Protein AF-A0A436V8N6-F1 (afdb_monomer_lite)

Foldseek 3Di:
DVVVVCVPVCPQPPPDDDDQKDKDKDKDKDKAWAADAPNDFQKFKWKWFQALQRAIEIAGEADDDPLCLQLLLLLLLCVLQQEDSVSYDYDYDDPVGHDDDPYDDRNRCCVHVSQNSSQQNVQLNLLLLVLQQVVCVVVVHHDDSVQWGHHHQWIAGPVGRVHTDGSSVSQNCLAPVPPDPHDTSMGMGMGGDNGTDIKMKMKMWMWMARNVPRDIDTPDIDMDIGPDDDSDVVSVVVVVVVVVVVVCCVVPPDDDDDDPPPD

Structure (mmCIF, N/CA/C/O backbone):
data_AF-A0A436V8N6-F1
#
_entry.id   AF-A0A436V8N6-F1
#
loop_
_atom_site.group_PDB
_atom_site.id
_atom_site.type_symbol
_atom_site.label_atom_id
_atom_site.label_alt_id
_atom_site.label_comp_id
_atom_site.label_asym_id
_atom_site.label_entity_id
_atom_site.label_seq_id
_atom_site.pdbx_PDB_ins_code
_atom_site.Cartn_x
_atom_site.Cartn_y
_atom_site.Cartn_z
_atom_site.occupancy
_atom_site.B_iso_or_equiv
_atom_site.auth_seq_id
_atom_site.auth_comp_id
_atom_site.auth_asym_id
_atom_site.auth_atom_id
_atom_site.pdbx_PDB_model_num
ATOM 1 N N . ALA A 1 1 ? -6.808 15.310 20.492 1.00 91.62 1 ALA A N 1
ATOM 2 C CA . ALA A 1 1 ? -7.357 16.013 21.676 1.00 91.62 1 ALA A CA 1
ATOM 3 C C . ALA A 1 1 ? -8.236 17.218 21.309 1.00 91.62 1 ALA A C 1
ATOM 5 O O . ALA A 1 1 ? -9.411 17.223 21.666 1.00 91.62 1 ALA A O 1
ATOM 6 N N . GLU A 1 2 ? -7.721 18.218 20.581 1.00 95.12 2 GLU A N 1
ATOM 7 C CA . GLU A 1 2 ? -8.467 19.448 20.236 1.00 95.12 2 GLU A CA 1
ATOM 8 C C . GLU A 1 2 ? -9.758 19.177 19.455 1.00 95.12 2 GLU A C 1
ATOM 10 O O . GLU A 1 2 ? -10.829 19.602 19.876 1.00 95.12 2 GLU A O 1
ATOM 15 N N . ARG A 1 3 ? -9.693 18.358 18.394 1.00 95.31 3 ARG A N 1
ATOM 16 C CA . ARG A 1 3 ? -10.864 17.953 17.589 1.00 95.31 3 ARG A CA 1
ATOM 17 C C . ARG A 1 3 ? -11.983 17.300 18.413 1.00 95.31 3 ARG A C 1
ATOM 19 O O . ARG A 1 3 ? -13.171 17.429 18.103 1.00 95.31 3 ARG A O 1
ATOM 26 N N . PHE A 1 4 ? -11.614 16.589 19.476 1.00 96.38 4 PHE A N 1
ATOM 27 C CA . PHE A 1 4 ? -12.577 15.982 20.389 1.00 96.38 4 PHE A CA 1
ATOM 28 C C . PHE A 1 4 ? -13.186 17.011 21.357 1.00 96.38 4 PHE A C 1
ATOM 30 O O . PHE A 1 4 ? -14.357 16.869 21.721 1.00 96.38 4 PHE A O 1
ATOM 37 N N . GLY A 1 5 ? -12.435 18.063 21.705 1.00 95.12 5 GLY A N 1
ATOM 38 C CA . GLY A 1 5 ? -12.760 19.024 22.761 1.00 95.12 5 GLY A CA 1
ATOM 39 C C . GLY A 1 5 ? -12.313 18.552 24.147 1.00 95.12 5 GLY A C 1
ATOM 40 O O . GLY A 1 5 ? -12.951 18.889 25.143 1.00 95.12 5 GLY A O 1
ATOM 41 N N . TRP A 1 6 ? -11.251 17.737 24.219 1.00 93.94 6 TRP A N 1
ATOM 42 C CA . TRP A 1 6 ? -10.849 17.021 25.441 1.00 93.94 6 TRP A CA 1
ATOM 43 C C . TRP A 1 6 ? -10.708 17.931 26.665 1.00 93.94 6 TRP A C 1
ATOM 45 O O . TRP A 1 6 ? -11.299 17.661 27.704 1.00 93.94 6 TRP A O 1
ATOM 55 N N . SER A 1 7 ? -9.993 19.050 26.526 1.00 91.62 7 SER A N 1
ATOM 56 C CA . SER A 1 7 ? -9.727 19.978 27.631 1.00 91.62 7 SER A CA 1
ATOM 57 C C . SER A 1 7 ? -10.981 20.618 28.224 1.00 91.62 7 SER A C 1
ATOM 59 O O . SER A 1 7 ? -10.937 21.058 29.367 1.00 91.62 7 SER A O 1
ATOM 61 N N . GLN A 1 8 ? -12.083 20.700 27.473 1.00 90.12 8 GLN A N 1
ATOM 62 C CA . GLN A 1 8 ? -13.363 21.194 27.980 1.00 90.12 8 GLN A CA 1
ATOM 63 C C . GLN A 1 8 ? -14.187 20.066 28.596 1.00 90.12 8 GLN A C 1
ATOM 65 O O . GLN A 1 8 ? -14.699 20.229 29.698 1.00 90.12 8 GLN A O 1
ATOM 70 N N . LYS A 1 9 ? -14.272 18.918 27.919 1.00 89.31 9 LYS A N 1
ATOM 71 C CA . LYS A 1 9 ? -15.105 17.786 28.351 1.00 89.31 9 LYS A CA 1
ATOM 72 C C . LYS A 1 9 ? -14.558 17.041 29.566 1.00 89.31 9 LYS A C 1
ATOM 74 O O . LYS A 1 9 ? -15.325 16.468 30.324 1.00 89.31 9 LYS A O 1
ATOM 79 N N . TRP A 1 10 ? -13.242 17.055 29.756 1.00 84.38 10 TRP A N 1
ATOM 80 C CA . TRP A 1 10 ? -12.594 16.448 30.918 1.00 84.38 10 TRP A CA 1
ATOM 81 C C . TRP A 1 10 ? -12.762 17.280 32.203 1.00 84.38 10 TRP A C 1
ATOM 83 O O . TRP A 1 10 ? -12.510 16.792 33.306 1.00 84.38 10 TRP A O 1
ATOM 93 N N . LYS A 1 11 ? -13.185 18.550 32.101 1.00 79.31 11 LYS A N 1
ATOM 94 C CA . LYS A 1 11 ? -13.391 19.403 33.281 1.00 79.31 11 LYS A CA 1
ATOM 95 C C . LYS A 1 11 ? -14.517 18.826 34.138 1.00 79.31 11 LYS A C 1
ATOM 97 O O . LYS A 1 11 ? -15.638 18.688 33.668 1.00 79.31 11 LYS A O 1
ATOM 102 N N . GLY A 1 12 ? -14.212 18.525 35.401 1.00 65.19 12 GLY A N 1
ATOM 103 C CA . GLY A 1 12 ? -15.165 17.916 36.333 1.00 65.19 12 GLY A CA 1
ATOM 104 C C . GLY A 1 12 ? -15.115 16.386 36.395 1.00 65.19 12 GLY A C 1
ATOM 105 O O . GLY A 1 12 ? -15.985 15.790 37.024 1.00 65.19 12 GLY A O 1
ATOM 106 N N . TRP A 1 13 ? -14.111 15.733 35.797 1.00 69.00 13 TRP A N 1
ATOM 107 C CA . TRP A 1 13 ? -13.898 14.295 35.992 1.00 69.00 13 TRP A CA 1
ATOM 108 C C . TRP A 1 13 ? -13.776 13.943 37.487 1.00 69.00 13 TRP A C 1
ATOM 110 O O . TRP A 1 13 ? -13.106 14.644 38.246 1.00 69.00 13 TRP A O 1
ATOM 120 N N . GLY A 1 14 ? -14.474 12.886 37.913 1.00 66.44 14 GLY A N 1
ATOM 121 C CA . GLY A 1 14 ? -14.586 12.480 39.320 1.00 66.44 14 GLY A CA 1
ATOM 122 C C . GLY A 1 14 ? -15.668 13.206 40.136 1.00 66.44 14 GLY A C 1
ATOM 123 O O . GLY A 1 14 ? -15.912 12.825 41.278 1.00 66.44 14 GLY A O 1
ATOM 124 N N . GLN A 1 15 ? -16.351 14.213 39.578 1.00 80.00 15 GLN A N 1
ATOM 125 C CA . GLN A 1 15 ? -17.531 14.812 40.213 1.00 80.00 15 GLN A CA 1
ATOM 126 C C . GLN A 1 15 ? -18.729 13.864 40.095 1.00 80.00 15 GLN A C 1
ATOM 128 O O . GLN A 1 15 ? -18.940 13.226 39.058 1.00 80.00 15 GLN A O 1
ATOM 133 N N . LYS A 1 16 ? -19.535 13.782 41.157 1.00 79.81 16 LYS A N 1
ATOM 134 C CA . LYS A 1 16 ? -20.760 12.981 41.144 1.00 79.81 16 LYS A CA 1
ATOM 135 C C . LYS A 1 16 ? -21.738 13.567 40.123 1.00 79.81 16 LYS A C 1
ATOM 137 O O . LYS A 1 16 ? -22.039 14.755 40.163 1.00 79.81 16 LYS A O 1
ATOM 142 N N . GLN A 1 17 ? -22.230 12.716 39.229 1.00 85.19 17 GLN A N 1
ATOM 143 C CA . GLN A 1 17 ? -23.316 13.050 38.314 1.00 85.19 17 GLN A CA 1
ATOM 144 C C . GLN A 1 17 ? -24.626 12.490 38.868 1.00 85.19 17 GLN A C 1
ATOM 146 O O . GLN A 1 17 ? -24.706 11.303 39.201 1.00 85.19 17 GLN A O 1
ATOM 151 N N . ASP A 1 18 ? -25.639 13.344 38.961 1.00 86.06 18 ASP A N 1
ATOM 152 C CA . ASP A 1 18 ? -27.002 12.968 39.329 1.00 86.06 18 ASP A CA 1
ATOM 153 C C . ASP A 1 18 ? -27.869 12.800 38.065 1.00 86.06 18 ASP A C 1
ATOM 155 O O . ASP A 1 18 ? -27.523 13.291 36.991 1.00 86.06 18 ASP A O 1
ATOM 159 N N . GLY A 1 19 ? -29.000 12.101 38.190 1.00 92.06 19 GLY A N 1
ATOM 160 C CA . GLY A 1 19 ? -29.904 11.805 37.072 1.00 92.06 19 GLY A CA 1
ATOM 161 C C . GLY A 1 19 ? -29.672 10.442 36.407 1.00 92.06 19 GLY A C 1
ATOM 162 O O . GLY A 1 19 ? -28.680 9.759 36.676 1.00 92.06 19 GLY A O 1
ATOM 163 N N . ARG A 1 20 ? -30.643 10.047 35.568 1.00 95.31 20 ARG A N 1
ATOM 164 C CA . ARG A 1 20 ? -30.701 8.741 34.883 1.00 95.31 20 ARG A CA 1
ATOM 165 C C . ARG A 1 20 ? -29.630 8.580 33.803 1.00 95.31 20 ARG A C 1
ATOM 167 O O . ARG A 1 20 ? -29.048 7.513 33.687 1.00 95.31 20 ARG A O 1
ATOM 174 N N . TYR A 1 21 ? -29.366 9.624 33.022 1.00 95.12 21 TYR A N 1
ATOM 175 C CA . TYR A 1 21 ? -28.351 9.589 31.970 1.00 95.12 21 TYR A CA 1
ATOM 176 C C . TYR A 1 21 ? -27.061 10.224 32.475 1.00 95.12 21 TYR A C 1
ATOM 178 O O . TYR A 1 21 ? -27.064 11.374 32.918 1.00 95.12 21 TYR A O 1
ATOM 186 N N . ARG A 1 22 ? -25.957 9.479 32.414 1.00 93.19 22 ARG A N 1
ATOM 187 C CA . ARG A 1 22 ? -24.633 9.930 32.864 1.00 93.19 22 ARG A CA 1
ATOM 188 C C . ARG A 1 22 ? -23.643 9.925 31.720 1.00 93.19 22 ARG A C 1
ATOM 190 O O . ARG A 1 22 ? -23.659 9.019 30.895 1.00 93.19 22 ARG A O 1
ATOM 197 N N . ARG A 1 23 ? -22.745 10.908 31.691 1.00 91.81 23 ARG A N 1
ATOM 198 C CA . ARG A 1 23 ? -21.751 11.042 30.623 1.00 91.81 23 ARG A CA 1
ATOM 199 C C . ARG A 1 23 ? -20.365 10.628 31.072 1.00 91.81 23 ARG A C 1
ATOM 201 O O . ARG A 1 23 ? -19.899 11.014 32.142 1.00 91.81 23 ARG A O 1
ATOM 208 N N . GLY A 1 24 ? -19.695 9.867 30.220 1.00 91.94 24 GLY A N 1
ATOM 209 C CA . GLY A 1 24 ? -18.310 9.456 30.383 1.00 91.94 24 GLY A CA 1
ATOM 210 C C . GLY A 1 24 ? -17.460 9.964 29.229 1.00 91.94 24 GLY A C 1
ATOM 211 O O . GLY A 1 24 ? -17.911 10.015 28.087 1.00 91.94 24 GLY A O 1
ATOM 212 N N . VAL A 1 25 ? -16.213 10.314 29.525 1.00 94.12 25 VAL A N 1
ATOM 213 C CA . VAL A 1 25 ? -15.191 10.551 28.505 1.00 94.12 25 VAL A CA 1
ATOM 214 C C . VAL A 1 25 ? -13.970 9.694 28.791 1.00 94.12 25 VAL A C 1
ATOM 216 O O . VAL A 1 25 ? -13.567 9.543 29.943 1.00 94.12 25 VAL A O 1
ATOM 219 N N . GLY A 1 26 ? -13.387 9.134 27.738 1.00 94.00 26 GLY A N 1
ATOM 220 C CA . GLY A 1 26 ? -12.214 8.273 27.816 1.00 94.00 26 GLY A CA 1
ATOM 221 C C . GLY A 1 26 ? -11.214 8.598 26.718 1.00 94.00 26 GLY A C 1
ATOM 222 O O . GLY A 1 26 ? -11.582 9.117 25.661 1.00 94.00 26 GLY A O 1
ATOM 223 N N . MET A 1 27 ? -9.948 8.292 26.983 1.00 95.44 27 MET A N 1
ATOM 224 C CA . MET A 1 27 ? -8.884 8.355 25.989 1.00 95.44 27 MET A CA 1
ATOM 225 C C . MET A 1 27 ? -8.025 7.098 26.040 1.00 95.44 27 MET A C 1
ATOM 227 O O . MET A 1 27 ? -7.823 6.521 27.108 1.00 95.44 27 MET A O 1
ATOM 231 N N . SER A 1 28 ? -7.483 6.720 24.891 1.00 95.56 28 SER A N 1
ATOM 232 C CA . SER A 1 28 ? -6.469 5.679 24.769 1.00 95.56 28 SER A CA 1
ATOM 233 C C . SER A 1 28 ? -5.363 6.132 23.825 1.00 95.56 28 SER A C 1
ATOM 235 O O . SER A 1 28 ? -5.586 6.920 22.902 1.00 95.56 28 SER A O 1
ATOM 237 N N . ILE A 1 29 ? -4.152 5.654 24.096 1.00 96.38 29 ILE A N 1
ATOM 238 C CA . ILE A 1 29 ? -2.981 5.819 23.238 1.00 96.38 29 ILE A CA 1
ATOM 239 C C . ILE A 1 29 ? -2.403 4.425 23.032 1.00 96.38 29 ILE A C 1
ATOM 241 O O . ILE A 1 29 ? -2.264 3.669 23.995 1.00 96.38 29 ILE A O 1
ATOM 245 N N . LEU A 1 30 ? -2.089 4.091 21.787 1.00 94.69 30 LEU A N 1
ATOM 246 C CA . LEU A 1 30 ? -1.589 2.780 21.395 1.00 94.69 30 LEU A CA 1
ATOM 247 C C . LEU A 1 30 ? -0.386 2.952 20.466 1.00 94.69 30 LEU A C 1
ATOM 249 O O . LEU A 1 30 ? -0.374 3.832 19.605 1.00 94.69 30 LEU A O 1
ATOM 253 N N . THR A 1 31 ? 0.587 2.059 20.615 1.00 94.62 31 THR A N 1
ATOM 254 C CA . THR A 1 31 ? 1.563 1.753 19.569 1.00 94.62 31 THR A CA 1
ATOM 255 C C . THR A 1 31 ? 1.293 0.334 19.092 1.00 94.62 31 THR A C 1
ATOM 257 O O . THR A 1 31 ? 1.317 -0.598 19.894 1.00 94.62 31 THR A O 1
ATOM 260 N N . HIS A 1 32 ? 1.022 0.175 17.803 1.00 91.56 32 HIS A N 1
ATOM 261 C CA . HIS A 1 32 ? 0.897 -1.121 17.150 1.00 91.56 32 HIS A CA 1
ATOM 262 C C . HIS A 1 32 ? 2.173 -1.415 16.361 1.00 91.56 32 HIS A C 1
ATOM 264 O O . HIS A 1 32 ? 2.821 -0.508 15.846 1.00 91.56 32 HIS A O 1
ATOM 270 N N . ALA A 1 33 ? 2.541 -2.689 16.301 1.00 89.56 33 ALA A N 1
ATOM 271 C CA . ALA A 1 33 ? 3.687 -3.176 15.556 1.00 89.56 33 ALA A CA 1
ATOM 272 C C . ALA A 1 33 ? 3.169 -3.876 14.294 1.00 89.56 33 ALA A C 1
ATOM 274 O O . ALA A 1 33 ? 2.632 -4.977 14.381 1.00 89.56 33 ALA A O 1
ATOM 275 N N . SER A 1 34 ? 3.300 -3.219 13.140 1.00 91.38 34 SER A N 1
ATOM 276 C CA . SER A 1 34 ? 2.913 -3.791 11.849 1.00 91.38 34 SER A CA 1
ATOM 277 C C . SER A 1 34 ? 3.960 -4.794 11.359 1.00 91.38 34 SER A C 1
ATOM 279 O O . SER A 1 34 ? 5.165 -4.515 11.390 1.00 9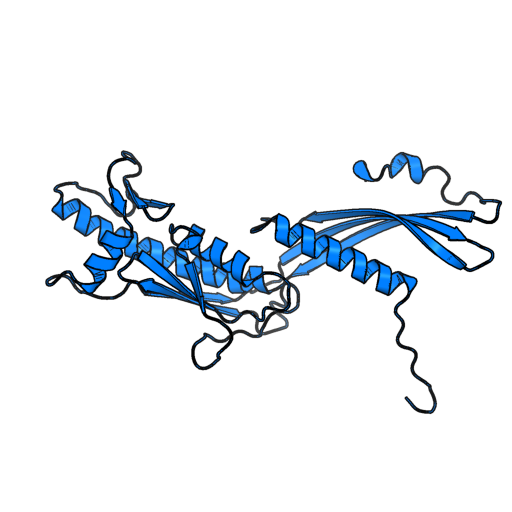1.38 34 SER A O 1
ATOM 281 N N . GLY A 1 35 ? 3.493 -5.943 10.870 1.00 91.25 35 GLY A N 1
ATOM 282 C CA . GLY A 1 35 ? 4.323 -7.105 10.549 1.00 91.25 35 GLY A CA 1
ATOM 283 C C . GLY A 1 35 ? 4.572 -8.000 11.762 1.00 91.25 35 GLY A C 1
ATOM 284 O O . GLY A 1 35 ? 4.149 -7.698 12.876 1.00 91.25 35 GLY A O 1
ATOM 285 N N . ALA A 1 36 ? 5.301 -9.097 11.559 1.00 87.19 36 ALA A N 1
ATOM 286 C CA . ALA A 1 36 ? 5.792 -9.975 12.624 1.00 87.19 36 ALA A CA 1
ATOM 287 C C . ALA A 1 36 ? 7.305 -10.285 12.494 1.00 87.19 36 ALA A C 1
ATOM 289 O O . ALA A 1 36 ? 7.785 -11.292 13.019 1.00 87.19 36 ALA A O 1
ATOM 290 N N . GLY A 1 37 ? 8.073 -9.382 11.863 1.00 84.38 37 GLY A N 1
ATOM 291 C CA . GLY A 1 37 ? 9.519 -9.507 11.638 1.00 84.38 37 GLY A CA 1
ATOM 292 C C . GLY A 1 37 ? 10.316 -9.835 12.904 1.00 84.38 37 GLY A C 1
ATOM 293 O O . GLY A 1 37 ? 10.256 -9.115 13.892 1.00 84.38 37 GLY A O 1
ATOM 294 N N . GLY A 1 38 ? 11.052 -10.946 12.890 1.00 79.81 38 GLY A N 1
ATOM 295 C CA . GLY A 1 38 ? 11.795 -11.450 14.054 1.00 79.81 38 GLY A CA 1
ATOM 296 C C . GLY A 1 38 ? 11.045 -12.487 14.902 1.00 79.81 38 GLY A C 1
ATOM 297 O O . GLY A 1 38 ? 11.680 -13.155 15.714 1.00 79.81 38 GLY A O 1
ATOM 298 N N . PHE A 1 39 ? 9.740 -12.685 14.677 1.00 81.94 39 PHE A N 1
ATOM 299 C CA . PHE A 1 39 ? 8.946 -13.766 15.285 1.00 81.94 39 PHE A CA 1
ATOM 300 C C . PHE A 1 39 ? 8.379 -14.748 14.252 1.00 81.94 39 PHE A C 1
ATOM 302 O O . PHE A 1 39 ? 8.266 -15.935 14.545 1.00 81.94 39 PHE A O 1
ATOM 309 N N . LEU A 1 40 ? 8.039 -14.270 13.052 1.00 84.75 40 LEU A N 1
ATOM 310 C CA . LEU A 1 40 ? 7.538 -15.077 11.937 1.00 84.75 40 LEU A CA 1
ATOM 311 C C . LEU A 1 40 ? 8.378 -14.857 10.670 1.00 84.75 40 LEU A C 1
ATOM 313 O O . LEU A 1 40 ? 9.226 -13.964 10.595 1.00 84.75 40 LEU A O 1
ATOM 317 N N . LEU A 1 41 ? 8.139 -15.705 9.668 1.00 87.06 41 LEU A N 1
ATOM 318 C CA . LEU A 1 41 ? 8.761 -15.623 8.349 1.00 87.06 41 LEU A CA 1
ATOM 319 C C . LEU A 1 41 ? 8.262 -14.389 7.577 1.00 87.06 41 LEU A C 1
ATOM 321 O O . LEU A 1 41 ? 7.315 -14.463 6.807 1.00 87.06 41 LEU A O 1
ATOM 325 N N . GLU A 1 42 ? 8.926 -13.249 7.736 1.00 91.75 42 GLU A N 1
ATOM 326 C CA . GLU A 1 42 ? 8.394 -11.957 7.288 1.00 91.75 42 GLU A CA 1
ATOM 327 C C . GLU A 1 42 ? 8.911 -11.507 5.908 1.00 91.75 42 GLU A C 1
ATOM 329 O O . GLU A 1 42 ? 9.446 -10.406 5.756 1.00 91.75 42 GLU A O 1
ATOM 334 N N . HIS A 1 43 ? 8.767 -12.357 4.887 1.00 92.31 43 HIS A N 1
ATOM 335 C CA . HIS A 1 43 ? 9.177 -12.024 3.518 1.00 92.31 43 HIS A CA 1
ATOM 336 C C . HIS A 1 43 ? 8.072 -12.229 2.487 1.00 92.31 43 HIS A C 1
ATOM 338 O O . HIS A 1 43 ? 7.159 -13.029 2.689 1.00 92.31 43 HIS A O 1
ATOM 344 N N . SER A 1 44 ? 8.193 -11.497 1.382 1.00 95.38 44 SER A N 1
ATOM 345 C CA . SER A 1 44 ? 7.321 -11.594 0.213 1.00 95.38 44 SER A CA 1
ATOM 346 C C . SER A 1 44 ? 8.103 -11.286 -1.059 1.00 95.38 44 SER A C 1
ATOM 348 O O . SER A 1 44 ? 9.143 -10.613 -1.025 1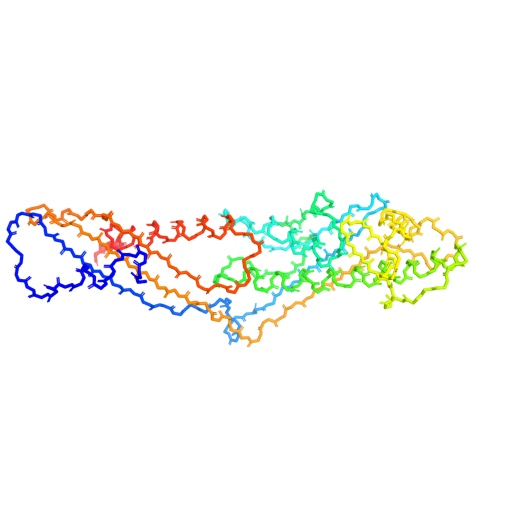.00 95.38 44 SER A O 1
ATOM 350 N N . SER A 1 45 ? 7.563 -11.731 -2.190 1.00 96.19 45 SER A N 1
ATOM 351 C CA . SER A 1 45 ? 8.109 -11.457 -3.516 1.00 96.19 45 SER A CA 1
ATOM 352 C C . SER A 1 45 ? 7.032 -10.978 -4.483 1.00 96.19 45 SER A C 1
ATOM 354 O O . SER A 1 45 ? 5.851 -11.287 -4.340 1.00 96.19 45 SER A O 1
ATOM 356 N N . ALA A 1 46 ? 7.463 -10.228 -5.490 1.00 98.00 46 ALA A N 1
ATOM 357 C CA . ALA A 1 46 ? 6.632 -9.736 -6.576 1.00 98.00 46 ALA A CA 1
ATOM 358 C C . ALA A 1 46 ? 7.351 -9.951 -7.907 1.00 98.00 46 ALA A C 1
ATOM 360 O O . ALA A 1 46 ? 8.562 -9.737 -8.003 1.00 98.00 46 ALA A O 1
ATOM 361 N N . VAL A 1 47 ? 6.600 -10.319 -8.942 1.00 98.38 47 VAL A N 1
ATOM 362 C CA . VAL A 1 47 ? 7.095 -10.352 -10.322 1.00 98.38 47 VAL A CA 1
ATOM 363 C C . VAL A 1 47 ? 6.342 -9.312 -11.131 1.00 98.38 47 VAL A C 1
ATOM 365 O O . VAL A 1 47 ? 5.125 -9.183 -11.035 1.00 98.38 47 VAL A O 1
ATOM 368 N N . MET A 1 48 ? 7.072 -8.563 -11.940 1.00 98.56 48 MET A N 1
ATOM 369 C CA . MET A 1 48 ? 6.525 -7.590 -12.868 1.00 98.56 48 MET A CA 1
ATOM 370 C C . MET A 1 48 ? 6.931 -7.956 -14.284 1.00 98.56 48 MET A C 1
ATOM 372 O O . MET A 1 48 ? 8.095 -8.266 -14.534 1.00 98.56 48 MET A O 1
ATOM 376 N N . LYS A 1 49 ? 5.974 -7.900 -15.207 1.00 97.81 49 LYS A N 1
ATOM 377 C CA . LYS A 1 49 ? 6.186 -8.156 -16.632 1.00 97.81 49 LYS A CA 1
ATOM 378 C C . LYS A 1 49 ? 5.472 -7.097 -17.461 1.00 97.81 49 LYS A C 1
ATOM 380 O O . LYS A 1 49 ? 4.244 -7.023 -17.424 1.00 97.81 49 LYS A O 1
ATOM 385 N N . VAL A 1 50 ? 6.219 -6.314 -18.235 1.00 97.88 50 VAL A N 1
ATOM 386 C CA . VAL A 1 50 ? 5.636 -5.328 -19.160 1.00 97.88 50 VAL A CA 1
ATOM 387 C C . VAL A 1 50 ? 5.348 -6.005 -20.500 1.00 97.88 50 VAL A C 1
ATOM 389 O O . VAL A 1 50 ? 6.208 -6.672 -21.076 1.00 97.88 50 VAL A O 1
ATOM 392 N N . LEU A 1 51 ? 4.116 -5.881 -20.986 1.00 96.31 51 LEU A N 1
ATOM 393 C CA . LEU A 1 51 ? 3.659 -6.415 -22.268 1.00 96.31 51 LEU A CA 1
ATOM 394 C C . LEU 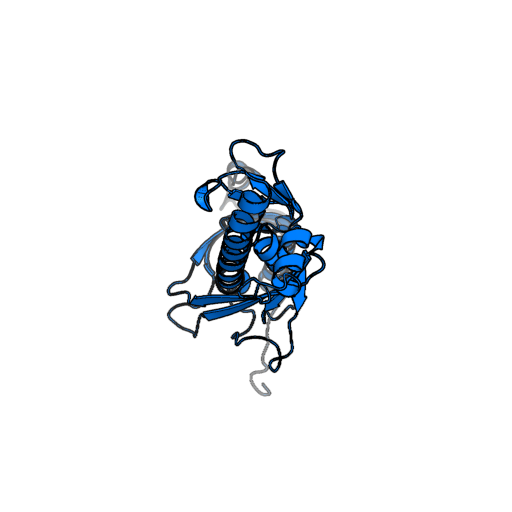A 1 51 ? 4.000 -5.456 -23.417 1.00 96.31 51 LEU A C 1
ATOM 396 O O . LEU A 1 51 ? 4.220 -4.265 -23.208 1.00 96.31 51 LEU A O 1
ATOM 400 N N . SER A 1 52 ? 3.996 -5.961 -24.654 1.00 94.38 52 SER A N 1
ATOM 401 C CA . SER A 1 52 ? 4.324 -5.172 -25.854 1.00 94.38 52 SER A CA 1
ATOM 402 C C . SER A 1 52 ? 3.369 -4.000 -26.118 1.00 94.38 52 SER A C 1
ATOM 404 O O . SER A 1 52 ? 3.689 -3.111 -26.899 1.00 94.38 52 SER A O 1
ATOM 406 N N . ASP A 1 53 ? 2.184 -3.992 -25.504 1.00 94.94 53 ASP A N 1
ATOM 407 C CA . ASP A 1 53 ? 1.222 -2.887 -25.579 1.00 94.94 53 ASP A CA 1
ATOM 408 C C . ASP A 1 53 ? 1.472 -1.787 -24.525 1.00 94.94 53 ASP A C 1
ATOM 410 O O . ASP A 1 53 ? 0.757 -0.777 -24.493 1.00 94.94 53 ASP A O 1
ATOM 414 N N . GLY A 1 54 ? 2.502 -1.959 -23.690 1.00 95.12 54 GLY A N 1
ATOM 415 C CA . GLY A 1 54 ? 2.869 -1.062 -22.602 1.00 95.12 54 GLY A CA 1
ATOM 416 C C . GLY A 1 54 ? 2.053 -1.264 -21.324 1.00 95.12 54 GLY A C 1
ATOM 417 O O . GLY A 1 54 ? 2.106 -0.403 -20.451 1.00 95.12 54 GLY A O 1
ATOM 418 N N . THR A 1 55 ? 1.266 -2.336 -21.195 1.00 97.94 55 THR A N 1
ATOM 419 C CA . THR A 1 55 ? 0.629 -2.704 -19.918 1.00 97.94 55 THR A CA 1
ATOM 420 C C . THR A 1 55 ? 1.586 -3.493 -19.026 1.00 97.94 55 THR A C 1
ATOM 422 O O . THR A 1 55 ? 2.524 -4.127 -19.506 1.00 97.94 55 THR A O 1
ATOM 425 N N . LEU A 1 56 ? 1.369 -3.451 -17.713 1.00 98.50 56 LEU A N 1
ATOM 426 C CA . LEU A 1 56 ? 2.183 -4.135 -16.712 1.00 98.50 56 LEU A CA 1
ATOM 427 C C . LEU A 1 56 ? 1.350 -5.214 -16.024 1.00 98.50 56 LEU A C 1
ATOM 429 O O . LEU A 1 56 ? 0.347 -4.905 -15.387 1.00 98.50 56 LEU A O 1
ATOM 433 N N . ASN A 1 57 ? 1.794 -6.467 -16.096 1.00 98.38 57 ASN A N 1
ATOM 434 C CA . ASN A 1 57 ? 1.274 -7.525 -15.240 1.00 98.38 57 ASN A CA 1
ATOM 435 C C . ASN A 1 57 ? 2.098 -7.590 -13.945 1.00 98.38 57 ASN A C 1
ATOM 437 O O . ASN A 1 57 ? 3.299 -7.866 -13.986 1.00 98.38 57 ASN A O 1
ATOM 441 N N . LEU A 1 58 ? 1.446 -7.319 -12.819 1.00 98.62 58 LEU A N 1
ATOM 442 C CA . LEU A 1 58 ? 1.974 -7.417 -11.466 1.00 98.62 58 LEU A CA 1
ATOM 443 C C . LEU A 1 58 ? 1.490 -8.725 -10.836 1.00 98.62 58 LEU A C 1
ATOM 445 O O . LEU A 1 58 ? 0.310 -8.874 -10.535 1.00 98.62 58 LEU A O 1
ATOM 449 N N . ILE A 1 59 ? 2.408 -9.656 -10.611 1.00 98.38 59 ILE A N 1
ATOM 450 C CA . ILE A 1 59 ? 2.138 -10.963 -10.018 1.00 98.38 59 ILE A CA 1
ATOM 451 C C . ILE A 1 59 ? 2.586 -10.927 -8.559 1.00 98.38 59 ILE A C 1
ATOM 453 O O . ILE A 1 59 ? 3.774 -10.774 -8.262 1.00 98.38 59 ILE A O 1
ATOM 457 N N . VAL A 1 60 ? 1.626 -11.049 -7.651 1.00 97.06 60 VAL A N 1
ATOM 458 C CA . VAL A 1 60 ? 1.803 -10.967 -6.194 1.00 97.06 60 VAL A CA 1
ATOM 459 C C . VAL A 1 60 ? 0.813 -11.909 -5.518 1.00 97.06 60 VAL A C 1
ATOM 461 O O . VAL A 1 60 ? -0.198 -12.243 -6.122 1.00 97.06 60 VAL A O 1
ATOM 464 N N . SER A 1 61 ? 1.068 -12.314 -4.272 1.00 94.06 61 SER A N 1
ATOM 465 C CA . SER A 1 61 ? 0.194 -13.255 -3.551 1.00 94.06 61 SER A CA 1
ATOM 466 C C . SER A 1 61 ? -0.379 -12.720 -2.223 1.00 94.06 61 SER A C 1
ATOM 468 O O . SER A 1 61 ? -0.353 -13.437 -1.219 1.00 94.06 61 SER A O 1
ATOM 470 N N . PRO A 1 62 ? -0.894 -11.475 -2.141 1.00 93.44 62 PRO A N 1
ATOM 471 C CA . PRO A 1 62 ? -1.632 -11.063 -0.953 1.00 93.44 62 PRO A CA 1
ATOM 472 C C . PRO A 1 62 ? -2.947 -11.849 -0.838 1.00 93.44 62 PRO A C 1
ATOM 474 O O . PRO A 1 62 ? -3.568 -12.194 -1.846 1.00 93.44 62 PRO A O 1
ATOM 477 N N . CYS A 1 63 ? -3.427 -12.040 0.391 1.00 92.56 63 CYS A N 1
ATOM 478 C CA . CYS A 1 63 ? -4.786 -12.518 0.628 1.00 92.56 63 CYS A CA 1
ATOM 479 C C . CYS A 1 63 ? -5.720 -11.307 0.739 1.00 92.56 63 CYS A C 1
ATOM 481 O O . CYS A 1 63 ? -5.671 -10.570 1.724 1.00 92.56 63 CYS A O 1
ATOM 483 N N . GLU A 1 64 ? -6.537 -11.060 -0.283 1.00 92.19 64 GLU A N 1
ATOM 484 C CA . GLU A 1 64 ? -7.516 -9.971 -0.269 1.00 92.19 64 GLU A CA 1
ATOM 485 C C . GLU A 1 64 ? -8.823 -10.424 0.390 1.00 92.19 64 GLU A C 1
ATOM 487 O O . GLU A 1 64 ? -9.452 -11.377 -0.060 1.00 92.19 64 GLU A O 1
ATOM 492 N N . MET A 1 65 ? -9.228 -9.730 1.454 1.00 94.12 65 MET A N 1
ATOM 493 C CA . MET A 1 65 ? -10.395 -10.058 2.284 1.00 94.12 65 MET A CA 1
ATOM 494 C C . MET A 1 65 ? -11.278 -8.827 2.559 1.00 94.12 65 MET A C 1
ATOM 496 O O . MET A 1 65 ? -12.042 -8.811 3.520 1.00 94.12 65 MET A O 1
ATOM 500 N N . GLY A 1 66 ? -11.177 -7.786 1.727 1.00 93.06 66 GLY A N 1
ATOM 501 C CA . GLY A 1 66 ? -11.940 -6.541 1.840 1.00 93.06 66 GLY A CA 1
ATOM 502 C C . GLY A 1 66 ? -11.104 -5.319 2.229 1.00 93.06 66 GLY A C 1
ATOM 503 O O . GLY A 1 66 ? -11.645 -4.217 2.287 1.00 93.06 66 GLY A O 1
ATOM 504 N N . GLN A 1 67 ? -9.799 -5.472 2.479 1.00 94.31 67 GLN A N 1
ATOM 505 C CA . GLN A 1 67 ? -8.914 -4.350 2.804 1.00 94.31 67 GLN A CA 1
ATOM 506 C C . GLN A 1 67 ? -8.526 -3.482 1.593 1.00 94.31 67 GLN A C 1
ATOM 508 O O . GLN A 1 67 ? -8.000 -2.384 1.771 1.00 94.31 67 GLN A O 1
ATOM 513 N N . GLY A 1 68 ? -8.739 -3.960 0.363 1.00 95.56 68 GLY A N 1
ATOM 514 C CA . GLY A 1 68 ? -8.402 -3.236 -0.867 1.00 95.56 68 GLY A CA 1
ATOM 515 C C . GLY A 1 68 ? -6.917 -3.290 -1.253 1.00 95.56 68 GLY A C 1
ATOM 516 O O . GLY A 1 68 ? -6.423 -2.391 -1.941 1.00 95.56 68 GLY A O 1
ATOM 517 N N . ILE A 1 69 ? -6.185 -4.335 -0.848 1.00 95.81 69 ILE A N 1
ATOM 518 C CA . ILE A 1 69 ? -4.724 -4.424 -1.021 1.00 95.81 69 ILE A CA 1
ATOM 519 C C . ILE A 1 69 ? -4.308 -4.448 -2.490 1.00 95.81 69 ILE A C 1
ATOM 521 O O . ILE A 1 69 ? -3.269 -3.900 -2.844 1.00 95.81 69 ILE A O 1
ATOM 525 N N . LEU A 1 70 ? -5.120 -5.047 -3.364 1.00 96.38 70 LEU A N 1
ATOM 526 C CA . LEU A 1 70 ? -4.788 -5.198 -4.783 1.00 96.38 70 LEU A CA 1
ATOM 527 C C . LEU A 1 70 ? -4.681 -3.838 -5.479 1.00 96.38 70 LEU A C 1
ATOM 529 O O . LEU A 1 70 ? -3.738 -3.603 -6.232 1.00 96.38 70 LEU A O 1
ATOM 533 N N . GLY A 1 71 ? -5.605 -2.921 -5.175 1.00 96.75 71 GLY A N 1
ATOM 534 C CA . GLY A 1 71 ? -5.568 -1.554 -5.693 1.00 96.75 71 GLY A CA 1
ATOM 535 C C . GLY A 1 71 ? -4.369 -0.774 -5.154 1.00 96.75 71 GLY A C 1
ATOM 536 O O . GLY A 1 71 ? -3.653 -0.136 -5.922 1.00 96.75 71 GLY A O 1
ATOM 537 N N . ALA A 1 72 ? -4.088 -0.882 -3.852 1.00 97.69 72 ALA A N 1
ATOM 538 C CA . ALA A 1 72 ? -2.941 -0.212 -3.240 1.00 97.69 72 ALA A CA 1
ATOM 539 C C . ALA A 1 72 ? -1.597 -0.717 -3.802 1.00 97.69 72 ALA A C 1
ATOM 541 O O . ALA A 1 72 ? -0.720 0.082 -4.125 1.00 97.69 72 ALA A O 1
ATOM 542 N N . LEU A 1 73 ? -1.438 -2.030 -3.996 1.00 98.12 73 LEU A N 1
ATOM 543 C CA . LEU A 1 73 ? -0.237 -2.600 -4.616 1.00 98.12 73 LEU A CA 1
ATOM 544 C C . LEU A 1 73 ? -0.108 -2.212 -6.091 1.00 98.12 73 LEU A C 1
ATOM 546 O O . LEU A 1 73 ? 1.005 -1.967 -6.551 1.00 98.12 73 LEU A O 1
ATOM 550 N N . ALA A 1 74 ? -1.216 -2.092 -6.827 1.00 98.44 74 ALA A N 1
ATOM 551 C CA . ALA A 1 74 ? -1.192 -1.567 -8.190 1.00 98.44 74 ALA A CA 1
ATOM 552 C C . ALA A 1 74 ? -0.725 -0.101 -8.240 1.00 98.44 74 ALA A C 1
ATOM 554 O O . ALA A 1 74 ? 0.046 0.249 -9.132 1.00 98.44 74 ALA A O 1
ATOM 555 N N . GLN A 1 75 ? -1.105 0.739 -7.267 1.00 98.56 75 GLN A N 1
ATOM 556 C CA . GLN A 1 75 ? -0.583 2.111 -7.143 1.00 98.56 75 GLN A CA 1
ATOM 557 C C . GLN A 1 75 ? 0.929 2.124 -6.883 1.00 98.56 75 GLN A C 1
ATOM 559 O O . GLN A 1 75 ? 1.655 2.849 -7.560 1.00 98.56 75 GLN A O 1
ATOM 564 N N . VAL A 1 76 ? 1.420 1.279 -5.967 1.00 98.69 76 VAL A N 1
ATOM 565 C CA . VAL A 1 76 ? 2.867 1.130 -5.720 1.00 98.69 76 VAL A CA 1
ATOM 566 C C . VAL A 1 76 ? 3.588 0.657 -6.982 1.00 98.69 76 VAL A C 1
ATOM 568 O O . VAL A 1 76 ? 4.636 1.198 -7.335 1.00 98.69 76 VAL A O 1
ATOM 571 N N . GLY A 1 77 ? 3.029 -0.329 -7.685 1.00 98.62 77 GLY A N 1
ATOM 572 C CA . GLY A 1 77 ? 3.594 -0.851 -8.926 1.00 98.62 77 GLY A CA 1
ATOM 573 C C . GLY A 1 77 ? 3.663 0.200 -10.031 1.00 98.62 77 GLY A C 1
ATOM 574 O O . GLY A 1 77 ? 4.692 0.318 -10.691 1.00 98.62 77 GLY A O 1
ATOM 575 N N . ALA A 1 78 ? 2.613 1.004 -10.193 1.00 98.69 78 ALA A N 1
ATOM 576 C CA . ALA A 1 78 ? 2.573 2.113 -11.143 1.00 98.69 78 ALA A CA 1
ATOM 577 C C . ALA A 1 78 ? 3.648 3.168 -10.830 1.00 98.69 78 ALA A C 1
ATOM 579 O O . ALA A 1 78 ? 4.493 3.452 -11.676 1.00 98.69 78 ALA A O 1
ATOM 580 N N . GLU A 1 79 ? 3.680 3.681 -9.594 1.00 98.44 79 GLU A N 1
ATOM 581 C CA . GLU A 1 79 ? 4.628 4.728 -9.183 1.00 98.44 79 GLU A CA 1
ATOM 582 C C . GLU A 1 79 ? 6.086 4.263 -9.313 1.00 98.44 79 GLU A C 1
ATOM 584 O O . GLU A 1 79 ? 6.912 4.968 -9.891 1.00 98.44 79 GLU A O 1
ATOM 589 N N . SER A 1 80 ? 6.400 3.057 -8.827 1.00 98.62 80 SER A N 1
ATOM 590 C CA . SER A 1 80 ? 7.773 2.528 -8.843 1.00 98.62 80 SER A CA 1
ATOM 591 C C . SER A 1 80 ? 8.281 2.178 -10.244 1.00 98.62 80 SER A C 1
ATOM 593 O O . SER A 1 80 ? 9.461 2.377 -10.525 1.00 98.62 80 SER A O 1
ATOM 595 N N . SER A 1 81 ? 7.410 1.704 -11.141 1.00 98.56 81 SER A N 1
ATOM 596 C CA . SER A 1 81 ? 7.771 1.408 -12.538 1.00 98.56 81 SER A CA 1
ATOM 597 C C . SER A 1 81 ? 7.716 2.630 -13.464 1.00 98.56 81 SER A C 1
ATOM 599 O O . SER A 1 81 ? 8.300 2.612 -14.548 1.00 98.56 81 SER A O 1
ATOM 601 N N . GLY A 1 82 ? 7.024 3.698 -13.055 1.00 98.31 82 GLY A N 1
ATOM 602 C CA . GLY A 1 82 ? 6.776 4.888 -13.870 1.00 98.31 82 GLY A CA 1
ATOM 603 C C . GLY A 1 82 ? 5.621 4.744 -14.870 1.00 98.31 82 GLY A C 1
ATOM 604 O O . GLY A 1 82 ? 5.440 5.630 -15.708 1.00 98.31 82 GLY A O 1
ATOM 605 N N . LEU A 1 83 ? 4.842 3.658 -14.810 1.00 98.50 83 LEU A N 1
ATOM 606 C CA . LEU A 1 83 ? 3.633 3.459 -15.618 1.00 98.50 83 LEU A CA 1
ATOM 607 C C . LEU A 1 83 ? 2.399 4.099 -14.963 1.00 98.50 83 LEU A C 1
ATOM 609 O O . LEU A 1 83 ? 2.415 4.465 -13.792 1.00 98.50 83 LEU A O 1
ATOM 613 N N . ARG A 1 84 ? 1.305 4.22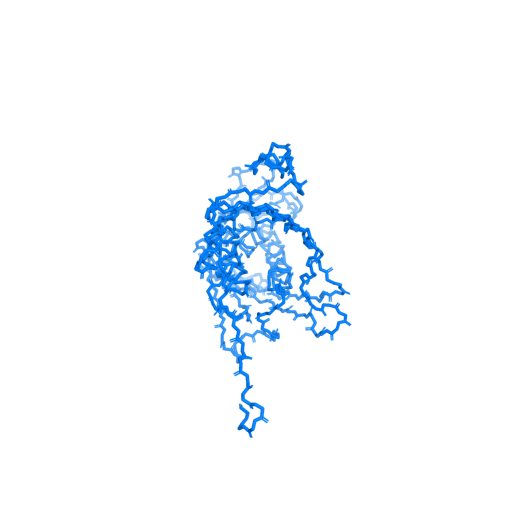8 -15.722 1.00 98.38 84 ARG A N 1
ATOM 614 C CA . ARG A 1 84 ? 0.018 4.693 -15.184 1.00 98.38 84 ARG A CA 1
ATOM 615 C C . ARG A 1 84 ? -0.709 3.571 -14.454 1.00 98.38 84 ARG A C 1
ATOM 617 O O . ARG A 1 84 ? -0.610 2.407 -14.843 1.00 98.38 84 ARG A O 1
ATOM 624 N N . TYR A 1 85 ? -1.511 3.930 -13.457 1.00 98.12 85 TYR A N 1
ATOM 625 C CA . TYR A 1 85 ? -2.313 2.980 -12.685 1.00 98.12 85 TYR A CA 1
ATOM 626 C C . TYR A 1 85 ? -3.207 2.097 -13.573 1.00 98.12 85 TYR A C 1
ATOM 628 O O . TYR A 1 85 ? -3.258 0.884 -13.385 1.00 98.12 85 TYR A O 1
ATOM 636 N N . GLU A 1 86 ? -3.839 2.662 -14.606 1.00 98.00 86 GLU A N 1
ATOM 637 C CA . GLU A 1 86 ? -4.757 1.935 -15.500 1.00 98.00 86 GLU A CA 1
ATOM 638 C C . GLU A 1 86 ? -4.046 0.892 -16.374 1.00 98.00 86 GLU A C 1
ATOM 640 O O . GLU A 1 86 ? -4.694 0.013 -16.950 1.00 98.00 86 GLU A O 1
ATOM 645 N N . GLN A 1 87 ? -2.719 0.992 -16.491 1.00 98.06 87 GLN A N 1
ATOM 646 C CA . GLN A 1 87 ? -1.885 0.038 -17.217 1.00 98.06 87 GLN A CA 1
ATOM 647 C C . GLN A 1 87 ? -1.499 -1.165 -16.355 1.00 98.06 87 GLN A C 1
ATOM 649 O O . GLN A 1 87 ? -1.015 -2.152 -16.907 1.00 98.06 87 GLN A O 1
ATOM 654 N N . VAL A 1 88 ? -1.698 -1.106 -15.035 1.00 98.62 88 VAL A N 1
ATOM 655 C CA . VAL A 1 88 ? -1.325 -2.183 -14.116 1.00 98.62 88 VAL A CA 1
ATOM 656 C C . VAL A 1 88 ? -2.470 -3.184 -13.982 1.00 98.62 88 VAL A C 1
ATOM 658 O O . VAL A 1 88 ? -3.606 -2.845 -13.647 1.00 98.62 88 VAL A O 1
ATOM 661 N N . ARG A 1 89 ? -2.166 -4.454 -14.238 1.00 98.12 89 ARG A N 1
ATOM 662 C CA . ARG A 1 89 ? -3.046 -5.604 -14.017 1.00 98.12 89 ARG A CA 1
ATOM 663 C C . ARG A 1 89 ? -2.444 -6.462 -12.923 1.00 98.12 89 ARG A C 1
ATOM 665 O O . ARG A 1 89 ? -1.271 -6.798 -13.002 1.00 98.12 89 ARG A O 1
ATOM 672 N N . VAL A 1 90 ? -3.233 -6.802 -11.911 1.00 97.94 90 VAL A N 1
ATOM 673 C CA . VAL A 1 90 ? -2.766 -7.618 -10.787 1.00 97.94 90 VAL A CA 1
ATOM 674 C C . VAL A 1 90 ? -3.201 -9.063 -10.996 1.00 97.94 90 VAL A C 1
ATOM 676 O O . VAL A 1 90 ? -4.389 -9.328 -11.163 1.00 97.94 90 VAL A O 1
ATOM 679 N N . THR A 1 91 ? -2.243 -9.984 -10.968 1.00 97.25 91 THR A N 1
ATOM 680 C CA . THR A 1 91 ? -2.462 -11.434 -10.935 1.00 97.25 91 THR A CA 1
ATOM 681 C C . THR A 1 91 ? -2.147 -11.932 -9.524 1.00 97.25 91 THR A C 1
ATOM 683 O O . THR A 1 91 ? -1.050 -11.686 -9.025 1.00 97.25 91 THR A O 1
ATOM 686 N N . THR A 1 92 ? -3.103 -12.603 -8.877 1.00 95.31 92 THR A N 1
ATOM 687 C CA . THR A 1 92 ? -2.979 -13.122 -7.502 1.00 95.31 92 THR A CA 1
ATOM 688 C C . THR A 1 92 ? -3.833 -14.381 -7.303 1.00 95.31 92 THR A C 1
ATOM 690 O O . THR A 1 92 ? -4.745 -14.627 -8.092 1.00 95.31 92 THR A O 1
ATOM 693 N N . GLY A 1 93 ? -3.579 -15.135 -6.230 1.00 88.31 93 GLY A N 1
ATOM 694 C CA . GLY A 1 93 ? -4.489 -16.157 -5.695 1.00 88.31 93 GLY A CA 1
ATOM 695 C C . GLY A 1 93 ? -4.239 -17.599 -6.142 1.00 88.31 93 GLY A C 1
ATOM 696 O O . GLY A 1 93 ? -4.860 -18.501 -5.589 1.00 88.31 93 GLY A O 1
ATOM 697 N N . ASP A 1 94 ? -3.330 -17.829 -7.088 1.00 93.12 94 ASP A N 1
ATOM 698 C CA . ASP A 1 94 ? -2.951 -19.165 -7.559 1.00 93.12 94 ASP A CA 1
ATOM 699 C C . ASP A 1 94 ? -1.475 -19.427 -7.249 1.00 93.12 94 ASP A C 1
ATOM 701 O O . ASP A 1 94 ? -0.597 -18.798 -7.839 1.00 93.12 94 ASP A O 1
ATOM 705 N N . THR A 1 95 ? -1.199 -20.360 -6.336 1.00 93.50 95 THR A N 1
ATOM 706 C CA . THR A 1 95 ? 0.162 -20.692 -5.892 1.00 93.50 95 THR A CA 1
ATOM 707 C C . THR A 1 95 ? 1.031 -21.331 -6.972 1.00 93.50 95 THR A C 1
ATOM 709 O O . THR A 1 95 ? 2.251 -21.323 -6.822 1.00 93.50 95 THR A O 1
ATOM 712 N N . ASP A 1 96 ? 0.442 -21.852 -8.053 1.00 95.31 96 ASP A N 1
ATOM 713 C CA . ASP A 1 96 ? 1.202 -22.341 -9.211 1.00 95.31 96 ASP A CA 1
ATOM 714 C C . ASP A 1 96 ? 1.690 -21.180 -10.099 1.00 95.31 96 ASP A C 1
ATOM 716 O O . ASP A 1 96 ? 2.617 -21.340 -10.896 1.00 95.31 96 ASP A O 1
ATOM 720 N N . VAL A 1 97 ? 1.081 -19.995 -9.961 1.00 94.00 97 VAL A N 1
ATOM 721 C CA . VAL A 1 97 ? 1.374 -18.791 -10.757 1.00 94.00 97 VAL A CA 1
ATOM 722 C C . VAL A 1 97 ? 2.131 -17.742 -9.947 1.00 94.00 97 VAL A C 1
ATOM 724 O O . VAL A 1 97 ? 3.031 -17.076 -10.466 1.00 94.00 97 VAL A O 1
ATOM 727 N N . THR A 1 98 ? 1.738 -17.533 -8.694 1.00 95.06 98 THR A N 1
ATOM 728 C CA . THR A 1 98 ? 2.267 -16.473 -7.840 1.00 95.06 98 THR A CA 1
ATOM 729 C C . THR A 1 98 ? 3.486 -16.921 -7.049 1.00 95.06 98 THR A C 1
ATOM 731 O O . THR A 1 98 ? 3.701 -18.101 -6.794 1.00 95.06 98 THR A O 1
ATOM 734 N N . MET A 1 99 ? 4.272 -15.948 -6.591 1.00 91.31 99 MET A N 1
ATOM 735 C CA . MET A 1 99 ? 5.390 -16.212 -5.687 1.00 91.31 99 MET A CA 1
ATOM 736 C C . MET A 1 99 ? 4.901 -16.538 -4.271 1.00 91.31 99 MET A C 1
ATOM 738 O O . MET A 1 99 ? 3.784 -16.189 -3.891 1.00 91.31 99 MET A O 1
ATOM 742 N N . PHE A 1 100 ? 5.777 -17.155 -3.477 1.00 91.94 100 PHE A N 1
ATOM 743 C CA . PHE A 1 100 ? 5.515 -17.444 -2.070 1.00 91.94 100 PHE A CA 1
ATOM 744 C C . PHE A 1 100 ? 5.189 -16.173 -1.264 1.00 91.94 100 PHE A C 1
ATOM 746 O O . PHE A 1 100 ? 5.883 -15.157 -1.363 1.00 91.94 100 PHE A O 1
ATOM 753 N N . ASP A 1 101 ? 4.161 -16.271 -0.423 1.00 92.56 101 ASP A N 1
ATOM 754 C CA . ASP A 1 101 ? 3.776 -15.288 0.586 1.00 92.56 101 ASP A CA 1
ATOM 755 C C . ASP A 1 101 ? 3.075 -16.019 1.744 1.00 92.56 101 ASP A C 1
ATOM 757 O O . ASP A 1 101 ? 2.370 -17.001 1.516 1.00 92.56 101 ASP A O 1
ATOM 761 N N . ILE A 1 102 ? 3.243 -15.550 2.983 1.00 91.12 102 ILE A N 1
ATOM 762 C CA . ILE A 1 102 ? 2.567 -16.137 4.157 1.00 91.12 102 ILE A CA 1
ATOM 763 C C . ILE A 1 102 ? 1.126 -15.633 4.360 1.00 91.12 102 ILE A C 1
ATOM 765 O O . ILE A 1 102 ? 0.463 -15.994 5.331 1.00 91.12 102 ILE A O 1
ATOM 769 N N . GLY A 1 103 ? 0.624 -14.804 3.449 1.00 90.62 103 GLY A N 1
ATOM 770 C CA . GLY A 1 103 ? -0.722 -14.255 3.458 1.00 90.62 103 GLY A CA 1
ATOM 771 C C . GLY A 1 103 ? -0.835 -12.918 4.189 1.00 90.62 103 GLY A C 1
ATOM 772 O O . GLY A 1 103 ? 0.126 -12.337 4.703 1.00 90.62 103 GLY A O 1
ATOM 773 N N . SER A 1 104 ? -2.056 -12.386 4.210 1.00 92.44 104 SER A N 1
ATOM 774 C CA . SER A 1 104 ? -2.366 -11.103 4.842 1.00 92.44 104 SER A CA 1
ATOM 775 C C . SER A 1 104 ? -2.819 -11.298 6.287 1.00 92.44 104 SER A C 1
ATOM 777 O O . SER A 1 104 ? -3.898 -11.817 6.545 1.00 92.44 104 SER A O 1
ATOM 779 N N . HIS A 1 105 ? -1.980 -10.858 7.223 1.00 91.75 105 HIS A N 1
ATOM 780 C CA . HIS A 1 105 ? -2.238 -10.829 8.663 1.00 91.75 105 HIS A CA 1
ATOM 781 C C . HIS A 1 105 ? -1.381 -9.733 9.322 1.00 91.75 105 HIS A C 1
ATOM 783 O O . HIS A 1 105 ? -0.518 -9.150 8.667 1.00 91.75 105 HIS A O 1
ATOM 789 N N . ALA A 1 106 ? -1.600 -9.446 10.610 1.00 91.81 106 ALA A N 1
ATOM 790 C CA . ALA A 1 106 ? -0.747 -8.561 11.425 1.00 91.81 106 ALA A CA 1
ATOM 791 C C . ALA A 1 106 ? -0.372 -7.212 10.765 1.00 91.81 106 ALA A C 1
ATOM 793 O O . ALA A 1 106 ? 0.744 -6.724 10.931 1.00 91.81 106 ALA A O 1
ATOM 794 N N . SER A 1 107 ? -1.265 -6.635 9.953 1.00 93.06 107 SER A N 1
ATOM 795 C CA . SER A 1 107 ? -1.011 -5.384 9.217 1.00 93.06 107 SER A CA 1
ATOM 796 C C . SER A 1 107 ? 0.252 -5.407 8.330 1.00 93.06 107 SER A C 1
ATOM 798 O O . SER A 1 107 ? 0.803 -4.361 7.991 1.00 93.06 107 SER A O 1
ATOM 800 N N . ARG A 1 108 ? 0.729 -6.594 7.922 1.00 93.44 108 ARG A N 1
ATOM 801 C CA . ARG A 1 108 ? 2.009 -6.759 7.209 1.00 93.44 108 ARG A CA 1
ATOM 802 C C . ARG A 1 108 ? 1.964 -6.411 5.729 1.00 93.44 108 ARG A C 1
ATOM 804 O O . ARG A 1 108 ? 2.993 -6.094 5.143 1.00 93.44 108 ARG A O 1
ATOM 811 N N . SER A 1 109 ? 0.793 -6.522 5.103 1.00 94.50 109 SER A N 1
ATOM 812 C CA . SER A 1 109 ? 0.684 -6.654 3.646 1.00 94.50 109 SER A CA 1
ATOM 813 C C . SER A 1 109 ? 1.323 -5.487 2.895 1.00 94.50 109 SER A C 1
ATOM 815 O O . SER A 1 109 ? 2.171 -5.704 2.036 1.00 94.50 109 SER A O 1
ATOM 817 N N . MET A 1 110 ? 0.984 -4.243 3.245 1.00 94.94 110 MET A N 1
ATOM 818 C CA . MET A 1 110 ? 1.578 -3.077 2.580 1.00 94.94 110 MET A CA 1
ATOM 819 C C . MET A 1 110 ? 3.060 -2.897 2.899 1.00 94.94 110 MET A C 1
ATOM 821 O O . MET A 1 110 ? 3.816 -2.473 2.030 1.00 94.94 110 MET A O 1
ATOM 825 N N . LEU A 1 111 ? 3.483 -3.243 4.114 1.00 93.44 111 LEU A N 1
ATOM 826 C CA . LEU A 1 111 ? 4.882 -3.178 4.505 1.00 93.44 111 LEU A CA 1
ATOM 827 C C . LEU A 1 111 ? 5.724 -4.165 3.690 1.00 93.44 111 LEU A C 1
ATOM 829 O O . LEU A 1 111 ? 6.701 -3.772 3.064 1.00 93.44 111 LEU A O 1
ATOM 833 N N . VAL A 1 112 ? 5.373 -5.448 3.699 1.00 95.19 112 VAL A N 1
ATOM 834 C CA . VAL A 1 112 ? 6.246 -6.485 3.139 1.00 95.19 112 VAL A CA 1
ATOM 835 C C . VAL A 1 112 ? 6.037 -6.613 1.634 1.00 95.19 112 VAL A C 1
ATOM 837 O O . VAL A 1 112 ? 6.985 -6.499 0.856 1.00 95.19 112 VAL A O 1
ATOM 840 N N . ILE A 1 113 ? 4.783 -6.776 1.208 1.00 96.38 113 ILE A N 1
ATOM 841 C CA . ILE A 1 113 ? 4.437 -6.969 -0.203 1.00 96.38 113 ILE A CA 1
ATOM 842 C C . ILE A 1 113 ? 4.650 -5.661 -0.961 1.00 96.38 113 ILE A C 1
ATOM 844 O O . ILE A 1 113 ? 5.252 -5.674 -2.029 1.00 96.38 113 ILE A O 1
ATOM 848 N N . GLY A 1 114 ? 4.251 -4.518 -0.395 1.00 96.75 114 GLY A N 1
ATOM 849 C CA . GLY A 1 114 ? 4.459 -3.213 -1.029 1.00 96.75 114 GLY A CA 1
ATOM 850 C C . GLY A 1 114 ? 5.933 -2.906 -1.304 1.00 96.75 114 GLY A C 1
ATOM 851 O O . GLY A 1 114 ? 6.263 -2.471 -2.404 1.00 96.75 114 GLY A O 1
ATOM 852 N N . ASN A 1 115 ? 6.842 -3.211 -0.372 1.00 96.50 115 ASN A N 1
ATOM 853 C CA . ASN A 1 115 ? 8.280 -3.046 -0.616 1.00 96.50 115 ASN A CA 1
ATOM 854 C C . ASN A 1 115 ? 8.822 -4.035 -1.661 1.00 96.50 115 ASN A C 1
ATOM 856 O O . ASN A 1 115 ? 9.657 -3.652 -2.481 1.00 96.50 115 ASN A O 1
ATOM 860 N N . ALA A 1 116 ? 8.331 -5.279 -1.698 1.00 97.69 116 ALA A N 1
ATOM 861 C CA . ALA A 1 116 ? 8.691 -6.226 -2.757 1.00 97.69 116 ALA A CA 1
ATOM 862 C C . ALA A 1 116 ? 8.223 -5.740 -4.143 1.00 97.69 116 ALA A C 1
ATOM 864 O O . ALA A 1 116 ? 8.980 -5.814 -5.114 1.00 97.69 116 ALA A O 1
ATOM 865 N N . VAL A 1 117 ? 7.010 -5.179 -4.226 1.00 98.62 117 VAL A N 1
ATOM 866 C CA . VAL A 1 117 ? 6.465 -4.545 -5.436 1.00 98.62 117 VAL A CA 1
ATOM 867 C C . VAL A 1 117 ? 7.316 -3.347 -5.849 1.00 98.62 117 VAL A C 1
ATOM 869 O O . VAL A 1 117 ? 7.713 -3.271 -7.008 1.00 98.62 117 VAL A O 1
ATOM 872 N N . ALA A 1 118 ? 7.658 -2.454 -4.918 1.00 98.56 118 ALA A N 1
ATOM 873 C CA . ALA A 1 118 ? 8.510 -1.301 -5.204 1.00 98.56 118 ALA A CA 1
ATOM 874 C C . ALA A 1 118 ? 9.890 -1.728 -5.730 1.00 98.56 118 ALA A C 1
ATOM 876 O O . ALA A 1 118 ? 10.371 -1.181 -6.720 1.00 98.56 118 ALA A O 1
ATOM 877 N N . ALA A 1 119 ? 10.497 -2.758 -5.133 1.00 98.56 119 ALA A N 1
ATOM 878 C CA . ALA A 1 119 ? 11.773 -3.304 -5.588 1.00 98.56 119 ALA A CA 1
ATOM 879 C C . ALA A 1 119 ? 11.696 -3.899 -7.007 1.00 98.56 119 ALA A C 1
ATOM 881 O O . ALA A 1 119 ? 12.637 -3.746 -7.787 1.00 98.56 119 ALA A O 1
ATOM 882 N N . ALA A 1 120 ? 10.594 -4.572 -7.358 1.00 98.69 120 ALA A N 1
ATOM 883 C CA . ALA A 1 120 ? 10.366 -5.058 -8.720 1.00 98.69 120 ALA A CA 1
ATOM 884 C C . ALA A 1 120 ? 10.160 -3.893 -9.704 1.00 98.69 120 ALA A C 1
ATOM 886 O O . ALA A 1 120 ? 10.741 -3.897 -10.790 1.00 98.69 120 ALA A O 1
ATOM 887 N N . GLY A 1 121 ? 9.387 -2.880 -9.307 1.00 98.69 121 GLY A N 1
ATOM 888 C CA . GLY A 1 121 ? 9.081 -1.712 -10.130 1.00 98.69 121 GLY A CA 1
ATOM 889 C C . GLY A 1 121 ? 10.305 -0.869 -10.452 1.00 98.69 121 GLY A C 1
ATOM 890 O O . GLY A 1 121 ? 10.507 -0.545 -11.620 1.00 98.69 121 GLY A O 1
ATOM 891 N N . THR A 1 122 ? 11.181 -0.615 -9.476 1.00 98.62 122 THR A N 1
ATOM 892 C CA . THR A 1 122 ? 12.452 0.088 -9.715 1.00 98.62 122 THR A CA 1
ATOM 893 C C . THR A 1 122 ? 13.295 -0.633 -10.764 1.00 98.62 122 THR A C 1
ATOM 895 O O . THR A 1 122 ? 13.756 -0.010 -11.713 1.00 98.62 122 THR A O 1
ATOM 898 N N . LYS A 1 123 ? 13.411 -1.965 -10.680 1.00 98.69 123 LYS A N 1
ATOM 899 C CA . LYS A 1 123 ? 14.151 -2.754 -11.679 1.00 98.69 123 LYS A CA 1
ATOM 900 C C . LYS A 1 123 ? 13.521 -2.684 -13.073 1.00 98.69 123 LYS A C 1
ATOM 902 O O . LYS A 1 123 ? 14.248 -2.620 -14.059 1.00 98.69 123 LYS A O 1
ATOM 907 N N . ILE A 1 124 ? 12.187 -2.688 -13.174 1.00 98.44 124 ILE A N 1
ATOM 908 C CA . ILE A 1 124 ? 11.497 -2.453 -14.454 1.00 98.44 124 ILE A CA 1
ATOM 909 C C . ILE A 1 124 ? 11.831 -1.063 -14.994 1.00 98.44 124 ILE A C 1
ATOM 911 O O . ILE A 1 124 ? 12.164 -0.932 -16.170 1.00 98.44 124 ILE A O 1
ATOM 915 N N . LYS A 1 125 ? 11.775 -0.035 -14.145 1.00 98.31 125 LYS A N 1
ATOM 916 C CA . LYS A 1 125 ? 12.096 1.341 -14.527 1.00 98.31 125 LYS A CA 1
ATOM 917 C C . LYS A 1 125 ? 13.534 1.461 -15.034 1.00 98.31 125 LYS A C 1
ATOM 919 O O . LYS A 1 125 ? 13.756 2.088 -16.068 1.00 98.31 125 LYS A O 1
ATOM 924 N N . ASP A 1 126 ? 14.483 0.796 -14.383 1.00 97.44 126 ASP A N 1
ATOM 925 C CA . ASP A 1 126 ? 15.885 0.756 -14.809 1.00 97.44 126 ASP A CA 1
ATOM 926 C C . ASP A 1 126 ? 16.055 0.072 -16.174 1.00 97.44 126 ASP A C 1
ATOM 928 O O . ASP A 1 126 ? 16.750 0.597 -17.043 1.00 97.44 126 ASP A O 1
ATOM 932 N N . GLN A 1 127 ? 15.367 -1.052 -16.416 1.00 96.44 127 GLN A N 1
ATOM 933 C CA . GLN A 1 127 ? 15.377 -1.713 -17.728 1.00 96.44 127 GLN A CA 1
ATOM 934 C C . GLN A 1 127 ? 14.766 -0.826 -18.826 1.00 96.44 127 GLN A C 1
ATOM 936 O O . GLN A 1 127 ? 15.316 -0.740 -19.925 1.00 96.44 127 GLN A O 1
ATOM 941 N N . ILE A 1 128 ? 13.662 -0.122 -18.535 1.00 96.62 128 ILE A N 1
ATOM 942 C CA . ILE A 1 128 ? 13.056 0.846 -19.466 1.00 96.62 128 ILE A CA 1
ATOM 943 C C . ILE A 1 128 ? 14.063 1.950 -19.806 1.00 96.62 128 ILE A C 1
ATOM 945 O O . ILE A 1 128 ? 14.234 2.279 -20.980 1.00 96.62 128 ILE A O 1
ATOM 949 N N . LYS A 1 129 ? 14.747 2.506 -18.799 1.00 96.62 129 LYS A N 1
ATOM 950 C CA . LYS A 1 129 ? 15.769 3.546 -18.986 1.00 96.62 129 LYS A CA 1
ATOM 951 C C . LYS A 1 129 ? 16.938 3.047 -19.835 1.00 96.62 129 LYS A C 1
ATOM 953 O O . LYS A 1 129 ? 17.349 3.750 -20.753 1.00 96.62 129 LYS A O 1
ATOM 958 N N . ALA A 1 130 ? 17.426 1.833 -19.585 1.00 94.00 130 ALA A N 1
ATOM 959 C CA . ALA A 1 130 ? 18.517 1.236 -20.354 1.00 94.00 130 ALA A CA 1
ATOM 960 C C . ALA A 1 130 ? 18.164 1.086 -21.845 1.00 94.00 130 ALA A C 1
ATOM 962 O O . ALA A 1 130 ? 18.941 1.484 -22.710 1.00 94.00 130 ALA A O 1
ATOM 963 N N . LEU A 1 131 ? 16.963 0.592 -22.160 1.00 93.38 131 LEU A N 1
ATOM 964 C CA . LEU A 1 131 ? 16.498 0.500 -23.550 1.00 93.38 131 LEU A CA 1
ATOM 965 C C . LEU A 1 131 ? 16.243 1.876 -24.177 1.00 93.38 131 LEU A C 1
ATOM 967 O O . LEU A 1 131 ? 16.461 2.073 -25.374 1.00 93.38 131 LEU A O 1
ATOM 971 N N . ALA A 1 132 ? 15.796 2.846 -23.381 1.00 94.62 132 ALA A N 1
ATOM 972 C CA . ALA A 1 132 ? 15.560 4.198 -23.860 1.00 94.62 132 ALA A CA 1
ATOM 973 C C . ALA A 1 132 ? 16.847 4.913 -24.283 1.00 94.62 132 ALA A C 1
ATOM 975 O O . ALA A 1 132 ? 16.795 5.652 -25.263 1.00 94.62 132 ALA A O 1
ATOM 976 N N . VAL A 1 133 ? 17.982 4.668 -23.613 1.00 94.75 133 VAL A N 1
ATOM 977 C CA . VAL A 1 133 ? 19.303 5.179 -24.035 1.00 94.75 133 VAL A CA 1
ATOM 978 C C . VAL A 1 133 ? 19.584 4.774 -25.480 1.00 94.75 133 VAL A C 1
ATOM 980 O O . VAL A 1 133 ? 19.745 5.639 -26.338 1.00 94.75 133 VAL A O 1
ATOM 983 N N . ALA A 1 134 ? 19.513 3.473 -25.780 1.00 90.69 134 ALA A N 1
ATOM 984 C CA . ALA A 1 134 ? 19.735 2.968 -27.135 1.00 90.69 134 ALA A CA 1
ATOM 985 C C . ALA A 1 134 ? 18.754 3.590 -28.149 1.00 90.69 134 ALA A C 1
ATOM 987 O O . ALA A 1 134 ? 19.123 3.928 -29.274 1.00 90.69 134 ALA A O 1
ATOM 988 N N . LYS A 1 135 ? 17.492 3.807 -27.757 1.00 91.81 135 LYS A N 1
ATOM 989 C CA . LYS A 1 135 ? 16.494 4.444 -28.630 1.00 91.81 135 LYS A CA 1
ATOM 990 C C . LYS A 1 135 ? 16.759 5.939 -28.863 1.00 91.81 135 LYS A C 1
ATOM 992 O O . LYS A 1 135 ? 16.484 6.434 -29.959 1.00 91.81 135 LYS A O 1
ATOM 997 N N . PHE A 1 136 ? 17.281 6.669 -27.877 1.00 94.69 136 PHE A N 1
ATOM 998 C CA . PHE A 1 136 ? 17.709 8.062 -28.048 1.00 94.69 136 PHE A CA 1
ATOM 999 C C . PHE A 1 136 ? 18.926 8.169 -28.969 1.00 94.69 136 PHE A C 1
ATOM 1001 O O . PHE A 1 136 ? 18.929 9.030 -29.853 1.00 94.69 136 PHE A O 1
ATOM 1008 N N . GLU A 1 137 ? 19.888 7.250 -28.855 1.00 91.69 137 GLU A N 1
ATOM 1009 C CA . GLU A 1 137 ? 21.044 7.177 -29.757 1.00 91.69 137 GLU A CA 1
ATOM 1010 C C . GLU A 1 137 ? 20.613 6.999 -31.220 1.00 91.69 137 GLU A C 1
ATOM 1012 O O . GLU A 1 137 ? 21.105 7.706 -32.102 1.00 91.69 137 GLU A O 1
ATOM 1017 N N . LEU A 1 138 ? 19.608 6.152 -31.487 1.00 89.25 138 LEU A N 1
ATOM 1018 C CA . LEU A 1 138 ? 19.012 6.002 -32.826 1.00 89.25 138 LEU A CA 1
ATOM 1019 C C . LEU A 1 138 ? 18.362 7.293 -33.354 1.00 89.25 138 LEU A C 1
ATOM 1021 O O . LEU A 1 138 ? 18.239 7.471 -34.566 1.00 89.25 138 LEU A O 1
ATOM 1025 N N . ARG A 1 139 ? 17.957 8.210 -32.467 1.00 90.94 139 ARG A N 1
ATOM 1026 C CA . ARG A 1 139 ? 17.471 9.555 -32.821 1.00 90.94 139 ARG A CA 1
ATOM 1027 C C . ARG A 1 139 ? 18.574 10.616 -32.833 1.00 90.94 139 ARG A C 1
ATOM 1029 O O . ARG A 1 139 ? 18.252 11.796 -32.940 1.00 90.94 139 ARG A O 1
ATOM 1036 N N . GLN A 1 140 ? 19.844 10.214 -32.752 1.00 92.75 140 GLN A N 1
ATOM 1037 C CA . GLN A 1 140 ? 21.004 11.110 -32.693 1.00 92.75 140 GLN A CA 1
ATOM 1038 C C . GLN A 1 140 ? 20.962 12.062 -31.487 1.00 92.75 140 GLN A C 1
ATOM 1040 O O . GLN A 1 140 ? 21.466 13.183 -31.544 1.00 92.75 140 GLN A O 1
ATOM 1045 N N . VAL A 1 141 ? 20.354 11.612 -30.387 1.00 93.75 141 VAL A N 1
ATOM 1046 C CA . VAL A 1 141 ? 20.318 12.325 -29.110 1.00 93.75 141 VAL A CA 1
ATOM 1047 C C . VAL A 1 141 ? 21.180 11.552 -28.121 1.00 93.75 141 VAL A C 1
ATOM 1049 O O . VAL A 1 141 ? 20.864 10.417 -27.780 1.00 93.75 141 VAL A O 1
ATOM 1052 N N . ALA A 1 142 ? 22.275 12.160 -27.667 1.00 92.06 142 ALA A N 1
ATOM 1053 C CA . ALA A 1 142 ? 23.098 11.584 -26.611 1.00 92.06 142 ALA A CA 1
ATOM 1054 C C . ALA A 1 142 ? 22.387 11.761 -25.264 1.00 92.06 142 ALA A C 1
ATOM 1056 O O . ALA A 1 142 ? 22.032 12.882 -24.901 1.00 92.06 142 ALA A O 1
ATOM 1057 N N . ALA A 1 143 ? 22.167 10.658 -24.555 1.00 94.69 143 ALA A N 1
ATOM 1058 C CA . ALA A 1 143 ? 21.581 10.650 -23.223 1.00 94.69 143 ALA A CA 1
ATOM 1059 C C . ALA A 1 143 ? 22.091 9.438 -22.446 1.00 94.69 143 ALA A C 1
ATOM 1061 O O . ALA A 1 143 ? 22.187 8.337 -22.983 1.00 94.69 143 ALA A O 1
ATOM 1062 N N . THR A 1 144 ? 22.390 9.636 -21.174 1.00 95.12 144 THR A N 1
ATOM 1063 C CA . THR A 1 144 ? 22.714 8.574 -20.223 1.00 95.12 144 THR A CA 1
ATOM 1064 C C . THR A 1 144 ? 21.463 8.140 -19.466 1.00 95.12 144 THR A C 1
ATOM 1066 O O . THR A 1 144 ? 20.448 8.837 -19.453 1.00 95.12 144 THR A O 1
ATOM 1069 N N . ALA A 1 145 ? 21.517 6.984 -18.799 1.00 93.81 145 ALA A N 1
ATOM 1070 C CA . ALA A 1 145 ? 20.393 6.526 -17.990 1.00 93.81 145 ALA A CA 1
ATOM 1071 C C . ALA A 1 145 ? 20.023 7.551 -16.900 1.00 93.81 145 ALA A C 1
ATOM 1073 O O . ALA A 1 145 ? 18.842 7.759 -16.647 1.00 93.81 145 ALA A O 1
ATOM 1074 N N . ASP A 1 146 ? 20.985 8.239 -16.286 1.00 95.88 146 ASP A N 1
ATOM 1075 C CA . ASP A 1 146 ? 20.716 9.212 -15.216 1.00 95.88 146 ASP A CA 1
ATOM 1076 C C . ASP A 1 146 ? 20.019 10.489 -15.705 1.00 95.88 146 ASP A C 1
ATOM 1078 O O . ASP A 1 146 ? 19.323 11.141 -14.932 1.00 95.88 146 ASP A O 1
ATOM 1082 N N . GLU A 1 147 ? 20.119 10.801 -16.997 1.00 97.19 147 GLU A N 1
ATOM 1083 C CA . GLU A 1 147 ? 19.450 11.943 -17.637 1.00 97.19 147 GLU A CA 1
ATOM 1084 C C . GLU A 1 147 ? 18.022 11.609 -18.108 1.00 97.19 147 GLU A C 1
ATOM 1086 O O . GLU A 1 147 ? 17.304 12.480 -18.609 1.00 97.19 147 GLU A O 1
ATOM 1091 N N . ILE A 1 148 ? 17.597 10.351 -17.948 1.00 97.94 148 ILE A N 1
ATOM 1092 C CA . ILE A 1 148 ? 16.296 9.833 -18.373 1.00 97.94 148 ILE A CA 1
ATOM 1093 C C . ILE A 1 148 ? 15.439 9.500 -17.149 1.00 97.94 148 ILE A C 1
ATOM 1095 O O . ILE A 1 148 ? 15.880 8.831 -16.208 1.00 97.94 148 ILE A O 1
ATOM 1099 N N . ASP A 1 149 ? 14.167 9.883 -17.201 1.00 97.75 149 ASP A N 1
ATOM 1100 C CA . ASP A 1 149 ? 13.160 9.461 -16.231 1.00 97.75 149 ASP A CA 1
ATOM 1101 C C . ASP A 1 149 ? 11.929 8.846 -16.919 1.00 97.75 149 ASP A C 1
ATOM 1103 O O . ASP A 1 149 ? 11.700 9.007 -18.122 1.00 97.75 149 ASP A O 1
ATOM 1107 N N . VAL A 1 150 ? 11.148 8.099 -16.138 1.00 98.31 150 VAL A N 1
ATOM 1108 C CA . VAL A 1 150 ? 9.914 7.431 -16.564 1.00 98.31 150 VAL A CA 1
ATOM 1109 C C . VAL A 1 150 ? 8.794 7.801 -15.602 1.00 98.31 150 VAL A C 1
ATOM 1111 O O . VAL A 1 150 ? 8.890 7.538 -14.398 1.00 98.31 150 VAL A O 1
ATOM 1114 N N . ARG A 1 151 ? 7.728 8.406 -16.130 1.00 97.81 151 ARG A N 1
ATOM 1115 C CA . ARG A 1 151 ? 6.550 8.810 -15.353 1.00 97.81 151 ARG A CA 1
ATOM 1116 C C . ARG A 1 151 ? 5.303 8.835 -16.230 1.00 97.81 151 ARG A C 1
ATOM 1118 O O . ARG A 1 151 ? 5.382 9.217 -17.396 1.00 97.81 151 ARG A O 1
ATOM 1125 N N . GLU A 1 152 ? 4.152 8.469 -15.670 1.00 97.06 152 GLU A N 1
ATOM 1126 C CA . GLU A 1 152 ? 2.859 8.424 -16.376 1.00 97.06 152 GLU A CA 1
ATOM 1127 C C . GLU A 1 152 ? 2.892 7.622 -17.697 1.00 97.06 152 GLU A C 1
ATOM 1129 O O . GLU A 1 152 ? 2.196 7.933 -18.669 1.00 97.06 152 GLU A O 1
ATOM 1134 N N . GLY A 1 153 ? 3.713 6.569 -17.755 1.00 97.38 153 GLY A N 1
ATOM 1135 C CA . GLY A 1 153 ? 3.894 5.732 -18.944 1.00 97.38 153 GLY A CA 1
ATOM 1136 C C . GLY A 1 153 ? 4.682 6.408 -20.070 1.00 97.38 153 GLY A C 1
ATOM 1137 O O . GLY A 1 153 ? 4.625 5.949 -21.210 1.00 97.38 153 GLY A O 1
ATOM 1138 N N . ARG A 1 154 ? 5.417 7.486 -19.775 1.00 98.06 154 ARG A N 1
ATOM 1139 C CA . ARG A 1 154 ? 6.286 8.188 -20.723 1.00 98.06 154 ARG A CA 1
ATOM 1140 C C . ARG A 1 154 ? 7.728 8.181 -20.237 1.00 98.06 154 ARG A C 1
ATOM 1142 O O . ARG A 1 154 ? 7.995 8.499 -19.082 1.00 98.06 154 ARG A O 1
ATOM 1149 N N . VAL A 1 155 ? 8.644 7.884 -21.152 1.00 97.88 155 VAL A N 1
ATOM 1150 C CA . VAL A 1 155 ? 10.085 8.072 -20.963 1.00 97.88 155 VAL A CA 1
ATOM 1151 C C . VAL A 1 155 ? 10.477 9.437 -21.508 1.00 97.88 155 VAL A C 1
ATOM 1153 O O . VAL A 1 155 ? 10.052 9.779 -22.612 1.00 97.88 155 VAL A O 1
ATOM 1156 N N . PHE A 1 156 ? 11.266 10.220 -20.777 1.00 98.00 156 PHE A N 1
ATOM 1157 C CA . PHE A 1 156 ? 11.676 11.562 -21.199 1.00 98.00 156 PHE A CA 1
ATOM 1158 C C . PHE A 1 156 ? 13.053 11.959 -20.655 1.00 98.00 156 PHE A C 1
ATOM 1160 O O . PHE A 1 156 ? 13.512 11.415 -19.652 1.00 98.00 156 PHE A O 1
ATOM 1167 N N . LEU A 1 157 ? 13.692 12.930 -21.314 1.00 97.88 157 LEU A N 1
ATOM 1168 C CA . LEU A 1 157 ? 14.907 13.576 -20.807 1.00 97.88 157 LEU A CA 1
ATOM 1169 C C . LEU A 1 157 ? 14.553 14.572 -19.705 1.00 97.88 157 LEU A C 1
ATOM 1171 O O . LEU A 1 157 ? 13.673 15.412 -19.906 1.00 97.88 157 LEU A O 1
ATOM 1175 N N . ILE A 1 158 ? 15.262 14.529 -18.580 1.00 97.06 158 ILE A N 1
ATOM 1176 C CA . ILE A 1 158 ? 15.000 15.390 -17.415 1.00 97.06 158 ILE A CA 1
ATOM 1177 C C . ILE A 1 158 ? 15.087 16.876 -17.796 1.00 97.06 158 ILE A C 1
ATOM 1179 O O . ILE A 1 158 ? 14.162 17.639 -17.512 1.00 97.06 158 ILE A O 1
ATOM 1183 N N . ASP A 1 159 ? 16.131 17.264 -18.532 1.00 96.50 159 ASP A N 1
ATOM 1184 C CA . ASP A 1 159 ? 16.357 18.655 -18.955 1.00 96.50 159 ASP A CA 1
ATOM 1185 C C . ASP A 1 159 ? 15.496 19.079 -20.156 1.00 96.50 159 ASP A C 1
ATOM 1187 O O . ASP A 1 159 ? 15.396 20.263 -20.488 1.00 96.50 159 ASP A O 1
ATOM 1191 N N . SER A 1 160 ? 14.834 18.126 -20.818 1.00 95.12 160 SER A N 1
ATOM 1192 C CA . SER A 1 160 ? 13.933 18.400 -21.940 1.00 95.12 160 SER A CA 1
ATOM 1193 C C . SER A 1 160 ? 12.710 17.474 -21.915 1.00 95.12 160 SER A C 1
ATOM 1195 O O . SER A 1 160 ? 12.572 16.613 -22.788 1.00 95.12 160 SER A O 1
ATOM 1197 N N . PRO A 1 161 ? 11.756 17.666 -20.975 1.00 92.62 161 PRO A N 1
ATOM 1198 C CA . PRO A 1 161 ? 10.664 16.709 -20.733 1.00 92.62 161 PRO A CA 1
ATOM 1199 C C . PRO A 1 161 ? 9.703 16.480 -21.911 1.00 92.62 161 PRO A C 1
ATOM 1201 O O . PRO A 1 161 ? 8.914 15.534 -21.917 1.00 92.62 161 PRO A O 1
ATOM 1204 N N . LYS A 1 162 ? 9.741 17.347 -22.931 1.00 93.56 162 LYS A N 1
ATOM 1205 C CA . LYS A 1 162 ? 8.985 17.158 -24.181 1.00 93.56 162 LYS A CA 1
ATOM 1206 C C . LYS A 1 162 ? 9.596 16.059 -25.058 1.00 93.56 162 LYS A C 1
ATOM 1208 O O . LYS A 1 162 ? 8.870 15.387 -25.793 1.00 93.56 162 LYS A O 1
ATOM 1213 N N . THR A 1 163 ? 10.905 15.856 -24.956 1.00 95.00 163 THR A N 1
ATOM 1214 C CA . THR A 1 163 ? 11.680 14.889 -25.733 1.00 95.00 163 THR A CA 1
ATOM 1215 C C . THR A 1 163 ? 11.593 13.524 -25.067 1.00 95.00 163 THR A C 1
ATOM 1217 O O . THR A 1 163 ? 12.054 13.344 -23.943 1.00 95.00 163 THR A O 1
ATOM 1220 N N . GLY A 1 164 ? 10.959 12.565 -25.739 1.00 95.88 164 GLY A N 1
ATOM 1221 C CA . GLY A 1 164 ? 10.663 11.277 -25.130 1.00 95.88 164 GLY A CA 1
ATOM 1222 C C . GLY A 1 164 ? 9.765 10.376 -25.966 1.00 95.88 164 GLY A C 1
ATOM 1223 O O . GLY A 1 164 ? 9.308 10.766 -27.047 1.00 95.88 164 GLY A O 1
ATOM 1224 N N . PHE A 1 165 ? 9.477 9.199 -25.421 1.00 96.06 165 PHE A N 1
ATOM 1225 C CA . PHE A 1 165 ? 8.721 8.115 -26.054 1.00 96.06 165 PHE A CA 1
ATOM 1226 C C . PHE A 1 165 ? 7.618 7.622 -25.125 1.00 96.06 165 PHE A C 1
ATOM 1228 O O . PHE A 1 165 ? 7.714 7.764 -23.902 1.00 96.06 165 PHE A O 1
ATOM 1235 N N . ASP A 1 166 ? 6.579 7.016 -25.688 1.00 97.62 166 ASP A N 1
ATOM 1236 C CA . ASP A 1 166 ? 5.675 6.205 -24.870 1.00 97.62 166 ASP A CA 1
ATOM 1237 C C . ASP A 1 166 ? 6.406 4.930 -24.408 1.00 97.62 166 ASP A C 1
ATOM 1239 O O . ASP A 1 166 ? 7.170 4.336 -25.174 1.00 97.62 166 ASP A O 1
ATOM 1243 N N . VAL A 1 167 ? 6.180 4.483 -23.168 1.00 97.19 167 VAL A N 1
ATOM 1244 C CA . VAL A 1 167 ? 6.746 3.217 -22.658 1.00 97.19 167 VAL A CA 1
ATOM 1245 C C . VAL A 1 167 ? 6.330 2.031 -23.535 1.00 97.19 167 VAL A C 1
ATOM 1247 O O . VAL A 1 167 ? 7.098 1.081 -23.669 1.00 97.19 167 VAL A O 1
ATOM 1250 N N . ARG A 1 168 ? 5.173 2.098 -24.207 1.00 96.75 168 ARG A N 1
ATOM 1251 C CA . ARG A 1 168 ? 4.758 1.122 -25.224 1.00 96.75 168 ARG A CA 1
ATOM 1252 C C . ARG A 1 168 ? 5.786 0.964 -26.335 1.00 96.75 168 ARG A C 1
ATOM 1254 O O . ARG A 1 168 ? 6.026 -0.158 -26.757 1.00 96.75 168 ARG A O 1
ATOM 1261 N N . GLU A 1 169 ? 6.383 2.054 -26.817 1.00 95.25 169 GLU A N 1
ATOM 1262 C CA . GLU A 1 169 ? 7.401 1.975 -27.872 1.00 95.25 169 GLU A CA 1
ATOM 1263 C C . GLU A 1 169 ? 8.631 1.212 -27.373 1.00 95.25 169 GLU A C 1
ATOM 1265 O O . GLU A 1 169 ? 9.154 0.360 -28.082 1.00 95.25 169 GLU A O 1
ATOM 1270 N N . ILE A 1 170 ? 9.047 1.467 -26.128 1.00 95.00 170 ILE A N 1
ATOM 1271 C CA . ILE A 1 170 ? 10.173 0.766 -25.497 1.00 95.00 170 ILE A CA 1
ATOM 1272 C C . ILE A 1 170 ? 9.858 -0.721 -25.309 1.00 95.00 170 ILE A C 1
ATOM 1274 O O . ILE A 1 170 ? 10.671 -1.577 -25.650 1.00 95.00 170 ILE A O 1
ATOM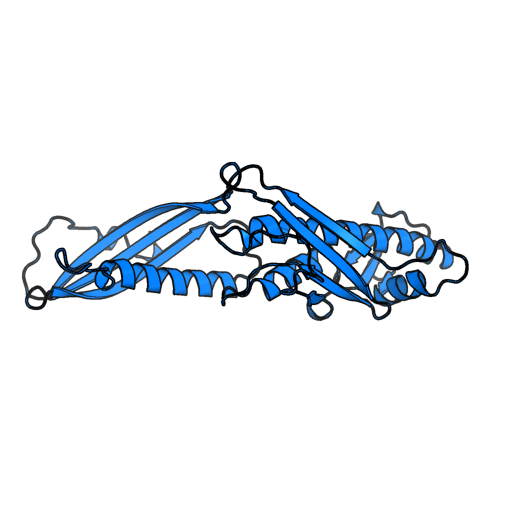 1278 N N . ALA A 1 171 ? 8.669 -1.041 -24.796 1.00 95.06 171 ALA A N 1
ATOM 1279 C CA . ALA A 1 171 ? 8.240 -2.416 -24.563 1.00 95.06 171 ALA A CA 1
ATOM 1280 C C . ALA A 1 171 ? 8.057 -3.206 -25.869 1.00 95.06 171 ALA A C 1
ATOM 1282 O O . ALA A 1 171 ? 8.340 -4.403 -25.913 1.00 95.06 171 ALA A O 1
ATOM 1283 N N . TYR A 1 172 ? 7.598 -2.546 -26.935 1.00 94.50 172 TYR A N 1
ATOM 1284 C CA . TYR A 1 172 ? 7.508 -3.137 -28.265 1.00 94.50 172 TYR A CA 1
ATOM 1285 C C . TYR A 1 172 ? 8.902 -3.436 -28.828 1.00 94.50 172 TYR A C 1
ATOM 1287 O O . TYR A 1 172 ? 9.161 -4.563 -29.249 1.00 94.50 172 TYR A O 1
ATOM 1295 N N . ASP A 1 173 ? 9.816 -2.464 -28.777 1.00 92.19 173 ASP A N 1
ATOM 1296 C CA . ASP A 1 173 ? 11.181 -2.627 -29.285 1.00 92.19 173 ASP A CA 1
ATOM 1297 C C . ASP A 1 173 ? 11.956 -3.707 -28.525 1.00 92.19 173 ASP A C 1
ATOM 1299 O O . ASP A 1 173 ? 12.722 -4.444 -29.139 1.00 92.19 173 ASP A O 1
ATOM 1303 N N . ALA A 1 174 ? 11.720 -3.863 -27.218 1.00 91.81 174 ALA A N 1
ATOM 1304 C CA . ALA A 1 174 ? 12.330 -4.928 -26.420 1.00 91.81 174 ALA A CA 1
ATOM 1305 C C . ALA A 1 174 ? 12.096 -6.325 -27.039 1.00 91.81 174 ALA A C 1
ATOM 1307 O O . ALA A 1 174 ? 12.995 -7.166 -27.063 1.00 91.81 174 ALA A O 1
ATOM 1308 N N . ILE A 1 175 ? 10.902 -6.553 -27.598 1.00 90.38 175 ILE A N 1
ATOM 1309 C CA . ILE A 1 175 ? 10.489 -7.845 -28.162 1.00 90.38 175 ILE A CA 1
ATOM 1310 C C . ILE A 1 175 ? 10.782 -7.935 -29.665 1.00 90.38 175 ILE A C 1
ATOM 1312 O O . ILE A 1 175 ? 11.196 -8.989 -30.144 1.00 90.38 175 ILE A O 1
ATOM 1316 N N . TYR A 1 176 ? 10.544 -6.857 -30.415 1.00 89.12 176 TYR A N 1
ATOM 1317 C CA . TYR A 1 176 ? 10.496 -6.891 -31.882 1.00 89.12 176 TYR A CA 1
ATOM 1318 C C . TYR A 1 176 ? 11.684 -6.212 -32.578 1.00 89.12 176 TYR A C 1
ATOM 1320 O O . TYR A 1 176 ? 11.714 -6.164 -33.810 1.00 89.12 176 TYR A O 1
ATOM 1328 N N . ASN A 1 177 ? 12.673 -5.694 -31.844 1.00 85.19 177 ASN A N 1
ATOM 1329 C CA . ASN A 1 177 ? 13.879 -5.129 -32.449 1.00 85.19 177 ASN A CA 1
ATOM 1330 C C . ASN A 1 177 ? 14.869 -6.231 -32.864 1.00 85.19 177 ASN A C 1
ATOM 1332 O O . ASN A 1 177 ? 15.749 -6.639 -32.102 1.00 85.19 177 ASN A O 1
ATOM 1336 N N . PHE A 1 178 ? 14.718 -6.703 -34.102 1.00 66.44 178 PHE A N 1
ATOM 1337 C CA . PHE A 1 178 ? 15.605 -7.682 -34.727 1.00 66.44 178 PHE A CA 1
ATOM 1338 C C . PHE A 1 178 ? 17.019 -7.098 -34.903 1.00 66.44 178 PHE A C 1
ATOM 1340 O O . PHE A 1 178 ? 17.284 -6.370 -35.857 1.00 66.44 178 PHE A O 1
ATOM 1347 N N . GLY A 1 179 ? 17.927 -7.419 -33.977 1.00 66.38 179 GLY A N 1
ATOM 1348 C CA . GLY A 1 179 ? 19.320 -6.949 -33.984 1.00 66.38 179 GLY A CA 1
ATOM 1349 C C . GLY A 1 179 ? 19.858 -6.503 -32.619 1.00 66.38 179 GLY A C 1
ATOM 1350 O O . GLY A 1 179 ? 21.068 -6.347 -32.482 1.00 66.38 179 GLY A O 1
ATOM 1351 N N . ALA A 1 180 ? 18.991 -6.327 -31.617 1.00 73.00 180 ALA A N 1
ATOM 1352 C CA . ALA A 1 180 ? 19.380 -6.137 -30.215 1.00 73.00 180 ALA A CA 1
ATOM 1353 C C . ALA A 1 180 ? 19.437 -7.484 -29.459 1.00 73.00 180 ALA A C 1
ATOM 1355 O O . ALA A 1 180 ? 19.035 -8.509 -30.007 1.00 73.00 180 ALA A O 1
ATOM 1356 N N . GLU A 1 181 ? 19.892 -7.486 -28.194 1.00 67.06 181 GLU A N 1
ATOM 1357 C CA . GLU A 1 181 ? 19.888 -8.687 -27.326 1.00 67.06 181 GLU A CA 1
ATOM 1358 C C . GLU A 1 181 ? 18.502 -9.359 -27.235 1.00 67.06 181 GLU A C 1
ATOM 1360 O O . GLU A 1 181 ? 18.425 -10.577 -27.078 1.00 67.06 181 GLU A O 1
ATOM 1365 N N . GLY A 1 182 ? 17.421 -8.584 -27.415 1.00 73.19 182 GLY A N 1
ATOM 1366 C CA . GLY A 1 182 ? 16.035 -9.050 -27.368 1.00 73.19 182 GLY A CA 1
ATOM 1367 C C . GLY A 1 182 ? 15.584 -9.431 -25.954 1.00 73.19 182 GLY A C 1
ATOM 1368 O O . GLY A 1 182 ? 16.389 -9.694 -25.066 1.00 73.19 182 GLY A O 1
ATOM 1369 N N . GLY A 1 183 ? 14.273 -9.453 -25.714 1.00 84.00 183 GLY A N 1
ATOM 1370 C CA . GLY A 1 183 ? 13.710 -9.931 -24.450 1.00 84.00 183 GLY A CA 1
ATOM 1371 C C . GLY A 1 183 ? 12.491 -9.148 -23.985 1.00 84.00 183 GLY A C 1
ATOM 1372 O O . GLY A 1 183 ? 12.171 -8.071 -24.475 1.00 84.00 183 GLY A O 1
ATOM 1373 N N . GLN A 1 184 ? 11.780 -9.706 -23.011 1.00 91.81 184 GLN A N 1
ATOM 1374 C CA . GLN A 1 184 ? 10.681 -9.005 -22.361 1.00 91.81 184 GLN A CA 1
ATOM 1375 C C . GLN A 1 184 ? 11.189 -8.304 -21.100 1.00 91.81 184 GLN A C 1
ATOM 1377 O O . GLN A 1 184 ? 11.976 -8.873 -20.347 1.00 91.81 184 GLN A O 1
ATOM 1382 N N . LEU A 1 185 ? 10.689 -7.095 -20.844 1.00 95.88 185 LEU A N 1
ATOM 1383 C CA . LEU A 1 185 ? 10.908 -6.387 -19.585 1.00 95.88 185 LEU A CA 1
ATOM 1384 C C . LEU A 1 185 ? 10.261 -7.177 -18.441 1.00 95.88 185 LEU A C 1
ATOM 1386 O O . LEU A 1 185 ? 9.032 -7.189 -18.293 1.00 95.88 185 LEU A O 1
ATOM 1390 N N . VAL A 1 186 ? 11.091 -7.866 -17.662 1.00 97.56 186 VAL A N 1
ATOM 1391 C CA . VAL A 1 186 ? 10.675 -8.718 -16.546 1.00 97.56 186 VAL A CA 1
ATOM 1392 C C . VAL A 1 186 ? 11.608 -8.486 -15.369 1.00 97.56 186 VAL A C 1
ATOM 1394 O O . VAL A 1 186 ? 12.832 -8.494 -15.511 1.00 97.56 186 VAL A O 1
ATOM 1397 N N . ALA A 1 187 ? 11.034 -8.313 -14.183 1.00 98.19 187 ALA A N 1
ATOM 1398 C CA . ALA A 1 187 ? 11.799 -8.181 -12.955 1.00 98.19 187 ALA A CA 1
ATOM 1399 C C . ALA A 1 187 ? 11.122 -8.898 -11.791 1.00 98.19 187 ALA A C 1
ATOM 1401 O O . ALA A 1 187 ? 9.898 -8.958 -11.695 1.00 98.19 187 ALA A O 1
ATOM 1402 N N . THR A 1 188 ? 11.947 -9.404 -10.876 1.00 98.19 188 THR A N 1
ATOM 1403 C CA . THR A 1 188 ? 11.508 -9.903 -9.570 1.00 98.19 188 THR A CA 1
ATOM 1404 C C . THR A 1 188 ? 12.036 -8.989 -8.469 1.00 98.19 188 THR A C 1
ATOM 1406 O O . THR A 1 188 ? 13.215 -8.606 -8.465 1.00 98.19 188 THR A O 1
ATOM 1409 N N . GLY A 1 189 ? 11.167 -8.650 -7.527 1.00 97.75 189 GLY A N 1
ATOM 1410 C CA . GLY A 1 189 ? 11.487 -7.962 -6.285 1.00 97.75 189 GLY A CA 1
ATOM 1411 C C . GLY A 1 189 ? 11.182 -8.866 -5.100 1.00 97.75 189 GLY A C 1
ATOM 1412 O O . GLY A 1 189 ? 10.211 -9.617 -5.123 1.00 97.75 189 GLY A O 1
ATOM 1413 N N . SER A 1 190 ? 12.011 -8.789 -4.067 1.00 96.19 190 SER A N 1
ATOM 1414 C CA . SER A 1 190 ? 11.796 -9.494 -2.806 1.00 96.19 190 SER A CA 1
ATOM 1415 C C . SER A 1 190 ? 12.118 -8.551 -1.667 1.00 96.19 190 SER A C 1
ATOM 1417 O O . SER A 1 190 ? 13.030 -7.729 -1.780 1.00 96.19 190 SER A O 1
ATOM 1419 N N . TYR A 1 191 ? 11.391 -8.691 -0.570 1.00 95.19 191 TYR A N 1
ATOM 1420 C CA . TYR A 1 191 ? 11.644 -7.935 0.642 1.00 95.19 191 TYR A CA 1
ATOM 1421 C C . TYR A 1 191 ? 11.466 -8.846 1.850 1.00 95.19 191 TYR A C 1
ATOM 1423 O O . TYR A 1 191 ? 10.454 -9.533 1.967 1.00 95.19 191 TYR A O 1
ATOM 1431 N N . LEU A 1 192 ? 12.471 -8.854 2.725 1.00 93.19 192 LEU A N 1
ATOM 1432 C CA . LEU A 1 192 ? 12.444 -9.505 4.030 1.00 93.19 192 LEU A CA 1
ATOM 1433 C C . LEU A 1 192 ? 12.479 -8.401 5.081 1.00 93.19 192 LEU A C 1
ATOM 1435 O O . LEU A 1 192 ? 13.459 -7.661 5.176 1.00 93.19 192 LEU A O 1
ATOM 1439 N N . SER A 1 193 ? 11.416 -8.299 5.867 1.00 90.25 193 SER A N 1
ATOM 1440 C CA . SER A 1 193 ? 11.371 -7.375 6.989 1.00 90.25 193 SER A CA 1
ATOM 1441 C C . SER A 1 193 ? 12.144 -7.961 8.171 1.00 90.25 193 SER A C 1
ATOM 1443 O O . SER A 1 193 ? 11.865 -9.072 8.623 1.00 90.25 193 SER A O 1
ATOM 1445 N N . THR A 1 194 ? 13.132 -7.224 8.677 1.00 84.44 194 THR A N 1
ATOM 1446 C CA . THR A 1 194 ? 13.943 -7.632 9.839 1.00 84.44 194 THR A CA 1
ATOM 1447 C C . THR A 1 194 ? 13.419 -7.076 11.165 1.00 84.44 194 THR A C 1
ATOM 1449 O O . THR A 1 194 ? 13.941 -7.430 12.220 1.00 84.44 194 THR A O 1
ATOM 1452 N N . SER A 1 195 ? 12.390 -6.225 11.131 1.00 81.62 195 SER A N 1
ATOM 1453 C CA . SER A 1 195 ? 11.773 -5.607 12.306 1.00 81.62 195 SER A CA 1
ATOM 1454 C C . SER A 1 195 ? 10.327 -5.213 12.029 1.00 81.62 195 SER A C 1
ATOM 1456 O O . SER A 1 195 ? 9.953 -4.956 10.890 1.00 81.62 195 SER A O 1
ATOM 1458 N N . HIS A 1 196 ? 9.524 -5.059 13.074 1.00 83.62 196 HIS A N 1
ATOM 1459 C CA . HIS A 1 196 ? 8.191 -4.468 12.952 1.00 83.62 196 HIS A CA 1
ATOM 1460 C C . HIS A 1 196 ? 8.257 -2.964 12.719 1.00 83.62 196 HIS A C 1
ATOM 1462 O O . HIS A 1 196 ? 9.186 -2.293 13.173 1.00 83.62 196 HIS A O 1
ATOM 1468 N N . HIS A 1 197 ? 7.230 -2.422 12.072 1.00 85.88 197 HIS A N 1
ATOM 1469 C CA . HIS A 1 197 ? 7.091 -0.979 11.904 1.00 85.88 197 HIS A CA 1
ATOM 1470 C C . HIS A 1 197 ? 6.067 -0.428 12.900 1.00 85.88 197 HIS A C 1
ATOM 1472 O O . HIS A 1 197 ? 4.912 -0.861 12.869 1.00 85.88 197 HIS A O 1
ATOM 1478 N N . PRO A 1 198 ? 6.466 0.494 13.798 1.00 88.62 198 PRO A N 1
ATOM 1479 C CA . PRO A 1 198 ? 5.546 1.067 14.760 1.00 88.62 198 PRO A CA 1
ATOM 1480 C C . PRO A 1 198 ? 4.598 2.044 14.066 1.00 88.62 198 PRO A C 1
ATOM 1482 O O . PRO A 1 198 ? 5.026 2.921 13.317 1.00 88.62 198 PRO A O 1
ATOM 1485 N N . ASN A 1 199 ? 3.313 1.916 14.360 1.00 91.81 199 ASN A N 1
ATOM 1486 C CA . ASN A 1 199 ? 2.295 2.904 14.039 1.00 91.81 199 ASN A CA 1
ATOM 1487 C C . ASN A 1 199 ? 1.573 3.311 15.324 1.00 91.81 199 ASN A C 1
ATOM 1489 O O . ASN A 1 199 ? 1.430 2.515 16.256 1.00 91.81 199 ASN A O 1
ATOM 1493 N N . HIS A 1 200 ? 1.141 4.564 15.395 1.00 95.38 200 HIS A N 1
ATOM 1494 C CA . HIS A 1 200 ? 0.633 5.155 16.630 1.00 95.38 200 HIS A CA 1
ATOM 1495 C C . HIS A 1 200 ? -0.825 5.559 16.484 1.00 95.38 200 HIS A C 1
ATOM 1497 O O . HIS A 1 200 ? -1.269 5.962 15.411 1.00 95.38 200 HIS A O 1
ATOM 1503 N N . GLN A 1 201 ? -1.572 5.480 17.577 1.00 95.62 201 GLN A N 1
ATOM 1504 C CA . GLN A 1 201 ? -2.976 5.859 17.622 1.00 95.62 201 GLN A CA 1
ATOM 1505 C C . GLN A 1 201 ? -3.268 6.657 18.886 1.00 95.62 201 GLN A C 1
ATOM 1507 O O . GLN A 1 201 ? -2.753 6.357 19.964 1.00 95.62 201 GLN A O 1
ATOM 1512 N N . ALA A 1 202 ? -4.166 7.630 18.760 1.00 96.81 202 ALA A N 1
ATOM 1513 C CA . ALA A 1 202 ? -4.880 8.213 19.885 1.00 96.81 202 ALA A CA 1
ATOM 1514 C C . ALA A 1 202 ? -6.386 8.184 19.607 1.00 96.81 202 ALA A C 1
ATOM 1516 O O . ALA A 1 202 ? -6.840 8.722 18.593 1.00 96.81 202 ALA A O 1
ATOM 1517 N N . ALA A 1 203 ? -7.163 7.594 20.512 1.00 96.38 203 ALA A N 1
ATOM 1518 C CA . ALA A 1 203 ? -8.619 7.574 20.431 1.00 96.38 203 ALA A CA 1
ATOM 1519 C C . ALA A 1 203 ? -9.248 8.303 21.619 1.00 96.38 203 ALA A C 1
ATOM 1521 O O . ALA A 1 203 ? -8.723 8.301 22.732 1.00 96.38 203 ALA A O 1
ATOM 1522 N N . PHE A 1 204 ? -10.387 8.938 21.363 1.00 97.06 204 PHE A N 1
ATOM 1523 C CA . PHE A 1 204 ? -11.183 9.661 22.343 1.00 97.06 204 PHE A CA 1
ATOM 1524 C C . PHE A 1 204 ? -12.649 9.286 22.163 1.00 97.06 204 PHE A C 1
ATOM 1526 O O . PHE A 1 204 ? -13.173 9.364 21.050 1.00 97.06 204 PHE A O 1
ATOM 1533 N N . ALA A 1 205 ? -13.314 8.936 23.258 1.00 96.94 205 ALA A N 1
ATOM 1534 C CA . ALA A 1 205 ? -14.721 8.565 23.263 1.00 96.94 205 ALA A CA 1
ATOM 1535 C C . ALA A 1 205 ? -15.502 9.436 24.251 1.00 96.94 205 ALA A C 1
ATOM 1537 O O . ALA A 1 205 ? -15.026 9.724 25.348 1.00 96.94 205 ALA A O 1
ATOM 1538 N N . GLU A 1 206 ? -16.699 9.854 23.855 1.00 95.69 206 GLU A N 1
ATOM 1539 C CA . GLU A 1 206 ? -17.755 10.358 24.730 1.00 95.69 206 GLU A CA 1
ATOM 1540 C C . GLU A 1 206 ? -18.908 9.368 24.670 1.00 95.69 206 GLU A C 1
ATOM 1542 O O . GLU A 1 206 ? -19.389 9.033 23.583 1.00 95.69 206 GLU A O 1
ATOM 1547 N N . VAL A 1 207 ? -19.348 8.925 25.838 1.00 96.31 207 VAL A N 1
ATOM 1548 C CA . VAL A 1 207 ? -20.455 7.989 25.989 1.00 96.31 207 VAL A CA 1
ATOM 1549 C C . VAL A 1 207 ? -21.509 8.573 26.912 1.00 96.31 207 VAL A C 1
ATOM 1551 O O . VAL A 1 207 ? -21.198 9.330 27.833 1.00 96.31 207 VAL A O 1
ATOM 1554 N N . GLU A 1 208 ? -22.753 8.193 26.679 1.00 95.81 208 GLU A N 1
ATOM 1555 C CA . GLU A 1 208 ? -23.870 8.413 27.586 1.00 95.81 208 GLU A CA 1
ATOM 1556 C C . GLU A 1 208 ? -24.390 7.053 28.049 1.00 95.81 208 GLU A C 1
ATOM 1558 O O . GLU A 1 208 ? -24.557 6.143 27.240 1.00 95.81 208 GLU A O 1
ATOM 1563 N N . VAL A 1 209 ? -24.598 6.901 29.352 1.00 96.75 209 VAL A N 1
ATOM 1564 C CA . VAL A 1 209 ? -25.051 5.661 29.981 1.00 96.75 209 VAL A CA 1
ATOM 1565 C C . VAL A 1 209 ? -26.392 5.917 30.643 1.00 96.75 209 VAL A C 1
ATOM 1567 O O . VAL A 1 209 ? -26.498 6.795 31.501 1.00 96.75 209 VAL A O 1
ATOM 1570 N N . ASP A 1 210 ? -27.397 5.134 30.274 1.00 97.50 210 ASP A N 1
ATOM 1571 C CA . ASP A 1 210 ? -28.651 5.047 31.012 1.00 97.50 210 ASP A CA 1
ATOM 1572 C C . ASP A 1 210 ? -28.442 4.164 32.249 1.00 97.50 210 ASP A C 1
ATOM 1574 O O . ASP A 1 210 ? -28.255 2.955 32.142 1.00 97.50 210 ASP A O 1
ATOM 1578 N N . THR A 1 211 ? -28.459 4.753 33.443 1.00 96.31 211 THR A N 1
ATOM 1579 C CA . THR A 1 211 ? -28.175 4.023 34.686 1.00 96.31 211 THR A CA 1
ATOM 1580 C C . THR A 1 211 ? -29.296 3.095 35.135 1.00 96.31 211 THR A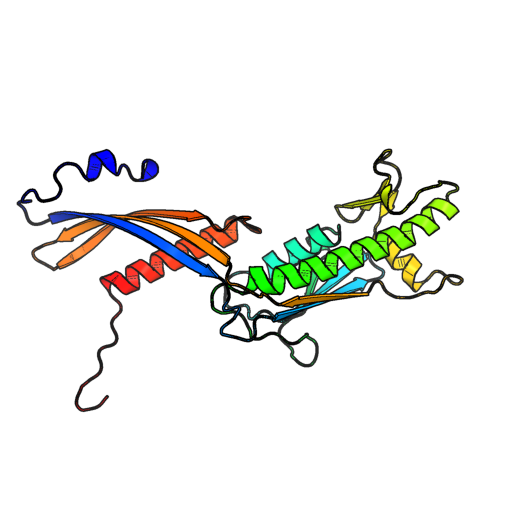 C 1
ATOM 1582 O O . THR A 1 211 ? -29.073 2.298 36.042 1.00 96.31 211 THR A O 1
ATOM 1585 N N . GLU A 1 212 ? -30.494 3.205 34.557 1.00 97.25 212 GLU A N 1
ATOM 1586 C CA . GLU A 1 212 ? -31.600 2.286 34.858 1.00 97.25 212 GLU A CA 1
ATOM 1587 C C . GLU A 1 212 ? -31.534 1.017 34.002 1.00 97.25 212 GLU A C 1
ATOM 1589 O O . GLU A 1 212 ? -31.897 -0.055 34.480 1.00 97.25 212 GLU A O 1
ATOM 1594 N N . THR A 1 213 ? -31.062 1.122 32.755 1.00 97.19 213 THR A N 1
ATOM 1595 C CA . THR A 1 213 ? -31.027 -0.002 31.797 1.00 97.19 213 THR A CA 1
ATOM 1596 C C . THR A 1 213 ? -29.627 -0.561 31.553 1.00 97.19 213 THR A C 1
ATOM 1598 O O . THR A 1 213 ? -29.489 -1.678 31.065 1.00 97.19 213 THR A O 1
ATOM 1601 N N . GLY A 1 214 ? -28.583 0.209 31.866 1.00 95.12 214 GLY A N 1
ATOM 1602 C CA . GLY A 1 214 ? -27.199 -0.091 31.507 1.00 95.12 214 GLY A CA 1
ATOM 1603 C C . GLY A 1 214 ? -26.857 0.211 30.046 1.00 95.12 214 GLY A C 1
ATOM 1604 O O . GLY A 1 214 ? -25.717 -0.010 29.642 1.00 95.12 214 GLY A O 1
ATOM 1605 N N . GLN A 1 215 ? -27.799 0.723 29.244 1.00 97.19 215 GLN A N 1
ATOM 1606 C CA . GLN A 1 215 ? -27.558 0.999 27.831 1.00 97.19 215 GLN A CA 1
ATOM 1607 C C . GLN A 1 215 ? -26.506 2.100 27.654 1.00 97.19 215 GLN A C 1
ATOM 1609 O O . GLN A 1 215 ? -26.633 3.196 28.204 1.00 97.19 215 GLN A O 1
ATOM 1614 N N . VAL A 1 216 ? -25.489 1.814 26.838 1.00 97.81 216 VAL A N 1
ATOM 1615 C CA . VAL A 1 216 ? -24.409 2.747 26.503 1.00 97.81 216 VAL A CA 1
ATOM 1616 C C . VAL A 1 216 ? -24.595 3.257 25.078 1.00 97.81 216 VAL A C 1
ATOM 1618 O O . VAL A 1 216 ? -24.664 2.478 24.132 1.00 97.81 216 VAL A O 1
ATOM 1621 N N . THR A 1 217 ? -24.632 4.577 24.917 1.00 97.44 217 THR A N 1
ATOM 1622 C CA . THR A 1 217 ? -24.647 5.253 23.616 1.00 97.44 217 THR A CA 1
ATOM 1623 C C . THR A 1 217 ? -23.314 5.952 23.389 1.00 97.44 217 THR A C 1
ATOM 1625 O O . THR A 1 217 ? -22.913 6.808 24.178 1.00 97.44 217 THR A O 1
ATOM 1628 N N . VAL A 1 218 ? -22.625 5.631 22.291 1.00 97.38 218 VAL A N 1
ATOM 1629 C CA . VAL A 1 218 ? -21.401 6.337 21.884 1.00 97.38 218 VAL A CA 1
ATOM 1630 C C . VAL A 1 218 ? -21.791 7.645 21.194 1.00 97.38 218 VAL A C 1
ATOM 1632 O O . VAL A 1 218 ? -22.139 7.663 20.017 1.00 97.38 218 VAL A O 1
ATOM 1635 N N . ALA A 1 219 ? -21.748 8.753 21.933 1.00 95.69 219 ALA A N 1
ATOM 1636 C CA . ALA A 1 219 ? -22.160 10.069 21.443 1.00 95.69 219 ALA A CA 1
ATOM 1637 C C . ALA A 1 219 ? -21.116 10.710 20.515 1.00 95.69 219 ALA A C 1
ATOM 1639 O O . ALA A 1 219 ? -21.461 11.450 19.592 1.00 95.69 219 ALA A O 1
ATOM 1640 N N . LYS A 1 220 ? -19.825 10.458 20.764 1.00 96.06 220 LYS A N 1
ATOM 1641 C CA . LYS A 1 220 ? -18.737 10.939 19.905 1.00 96.06 220 LYS A CA 1
ATOM 1642 C C . LYS A 1 220 ? -17.529 10.023 20.003 1.00 96.06 220 LYS A C 1
ATOM 1644 O O . LYS A 1 220 ? -17.034 9.780 21.097 1.00 96.06 220 LYS A O 1
ATOM 1649 N N . TYR A 1 221 ? -16.989 9.623 18.860 1.00 96.56 221 TYR A N 1
ATOM 1650 C CA . TYR A 1 221 ? -15.727 8.899 18.771 1.00 96.56 221 TYR A CA 1
ATOM 1651 C C . TYR A 1 221 ? -14.791 9.635 17.813 1.00 96.56 221 TYR A C 1
ATOM 1653 O O . TYR A 1 221 ? -15.194 10.030 16.721 1.00 96.56 221 TYR A O 1
ATOM 1661 N N . VAL A 1 222 ? -13.561 9.905 18.245 1.00 96.62 222 VAL A N 1
ATOM 1662 C CA . VAL A 1 222 ? -12.529 10.538 17.416 1.00 96.62 222 VAL A CA 1
ATOM 1663 C C . VAL A 1 222 ? -11.267 9.718 17.543 1.00 96.62 222 VAL A C 1
ATOM 1665 O O . VAL A 1 222 ? -10.727 9.589 18.641 1.00 96.62 222 VAL A O 1
ATOM 1668 N N . VAL A 1 223 ? -10.769 9.233 16.414 1.00 95.00 223 VAL A N 1
ATOM 1669 C CA . VAL A 1 223 ? -9.517 8.494 16.341 1.00 95.00 223 VAL A CA 1
ATOM 1670 C C . VAL A 1 223 ? -8.549 9.197 15.398 1.00 95.00 223 VAL A C 1
ATOM 1672 O O . VAL A 1 223 ? -8.946 9.730 14.365 1.00 95.00 223 VAL A O 1
ATOM 1675 N N . ALA A 1 224 ? -7.282 9.240 15.788 1.00 94.88 224 ALA A N 1
ATOM 1676 C CA . ALA A 1 224 ? -6.180 9.703 14.962 1.00 94.88 224 ALA A CA 1
ATOM 1677 C C . ALA A 1 224 ? -5.131 8.597 14.903 1.00 94.88 224 ALA A C 1
ATOM 1679 O O . ALA A 1 224 ? -4.779 8.041 15.944 1.00 94.88 224 ALA A O 1
ATOM 1680 N N . HIS A 1 225 ? -4.641 8.310 13.701 1.00 94.81 225 HIS A N 1
ATOM 1681 C CA . HIS A 1 225 ? -3.588 7.334 13.461 1.00 94.81 225 HIS A CA 1
ATOM 1682 C C . HIS A 1 225 ? -2.419 7.993 12.735 1.00 94.81 225 HIS A C 1
ATOM 1684 O O . HIS A 1 225 ? -2.626 8.758 11.795 1.00 94.81 225 HIS A O 1
ATOM 1690 N N . ASP A 1 226 ? -1.205 7.658 13.157 1.00 94.94 226 ASP A N 1
ATOM 1691 C CA . ASP A 1 226 ? 0.014 7.857 12.384 1.00 94.94 226 ASP A CA 1
ATOM 1692 C C . ASP A 1 226 ? 0.458 6.497 11.842 1.00 94.94 226 ASP A C 1
ATOM 1694 O O . ASP A 1 226 ? 0.844 5.607 12.604 1.00 94.94 226 ASP A O 1
ATOM 1698 N N . ILE A 1 227 ? 0.338 6.339 10.524 1.00 92.62 227 ILE A N 1
ATOM 1699 C CA . ILE A 1 227 ? 0.677 5.120 9.779 1.00 92.62 227 ILE A CA 1
ATOM 1700 C C . ILE A 1 227 ? 1.843 5.349 8.805 1.00 92.62 227 ILE A C 1
ATOM 1702 O O . ILE A 1 227 ? 2.091 4.525 7.925 1.00 92.62 227 ILE A O 1
ATOM 1706 N N . GLY A 1 228 ? 2.519 6.499 8.892 1.00 93.50 228 GLY A N 1
ATOM 1707 C CA . GLY A 1 228 ? 3.443 6.952 7.857 1.00 93.50 228 GLY A CA 1
ATOM 1708 C C . GLY A 1 228 ? 2.728 7.329 6.552 1.00 93.50 228 GLY A C 1
ATOM 1709 O O . GLY A 1 228 ? 1.726 8.047 6.550 1.00 93.50 228 GLY A O 1
ATOM 1710 N N . ARG A 1 229 ? 3.261 6.882 5.406 1.00 93.81 229 ARG A N 1
ATOM 1711 C CA . ARG A 1 229 ? 2.730 7.247 4.082 1.00 93.81 229 ARG A CA 1
ATOM 1712 C C . ARG A 1 229 ? 1.456 6.458 3.762 1.00 93.81 229 ARG A C 1
ATOM 1714 O O . ARG A 1 229 ? 1.513 5.270 3.455 1.00 93.81 229 ARG A O 1
ATOM 1721 N N . ALA A 1 230 ? 0.318 7.147 3.731 1.00 95.44 230 ALA A N 1
ATOM 1722 C CA . ALA A 1 230 ? -0.935 6.592 3.230 1.00 95.44 230 ALA A CA 1
ATOM 1723 C C . ALA A 1 230 ? -0.883 6.433 1.700 1.00 95.44 230 ALA A C 1
ATOM 1725 O O . ALA A 1 230 ? -0.975 7.417 0.968 1.00 95.44 230 ALA A O 1
ATOM 1726 N N . ILE A 1 231 ? -0.742 5.195 1.215 1.00 96.06 231 ILE A N 1
ATOM 1727 C CA . ILE A 1 231 ? -0.742 4.894 -0.230 1.00 96.06 231 ILE A CA 1
ATOM 1728 C C . ILE A 1 231 ? -2.097 5.228 -0.856 1.00 96.06 231 ILE A C 1
ATOM 1730 O O . ILE A 1 231 ? -2.165 5.894 -1.886 1.00 96.06 231 ILE A O 1
ATOM 1734 N N . ASN A 1 232 ? -3.177 4.814 -0.193 1.00 96.50 232 ASN A N 1
ATOM 1735 C CA . ASN A 1 232 ? -4.537 5.151 -0.578 1.00 96.50 232 ASN A CA 1
ATOM 1736 C C . ASN A 1 232 ? -5.288 5.721 0.634 1.00 96.50 232 ASN A C 1
ATOM 1738 O O . ASN A 1 232 ? -5.764 4.947 1.467 1.00 96.50 232 ASN A O 1
ATOM 1742 N N . PRO A 1 233 ? -5.390 7.057 0.758 1.00 96.19 233 PRO A N 1
ATOM 1743 C CA . PRO A 1 233 ? -6.039 7.689 1.904 1.00 96.19 233 PRO A CA 1
ATOM 1744 C C . PRO A 1 233 ? -7.495 7.255 2.116 1.00 96.19 233 PRO A C 1
ATOM 1746 O O . PRO A 1 233 ? -7.905 7.098 3.260 1.00 96.19 233 PRO A O 1
ATOM 1749 N N . LEU A 1 234 ? -8.246 6.994 1.038 1.00 96.06 234 LEU A N 1
ATOM 1750 C CA . LEU A 1 234 ? -9.641 6.549 1.131 1.00 96.06 234 LEU A CA 1
ATOM 1751 C C . LEU A 1 234 ? -9.753 5.134 1.714 1.00 96.06 234 LEU A C 1
ATOM 1753 O O . LEU A 1 234 ? -10.597 4.887 2.569 1.00 96.06 234 LEU A O 1
ATOM 1757 N N . LEU A 1 235 ? -8.887 4.205 1.291 1.00 95.88 235 LEU A N 1
ATOM 1758 C CA . LEU A 1 235 ? -8.865 2.854 1.870 1.00 95.88 235 LEU A CA 1
ATOM 1759 C C . LEU A 1 235 ? -8.401 2.873 3.327 1.00 95.88 235 LEU A C 1
ATOM 1761 O O . LEU A 1 235 ? -8.928 2.126 4.146 1.00 95.88 235 LEU A O 1
ATOM 1765 N N . VAL A 1 236 ? -7.438 3.739 3.656 1.00 95.81 236 VAL A N 1
ATOM 1766 C CA . VAL A 1 236 ? -7.006 3.940 5.044 1.00 95.81 236 VAL A CA 1
ATOM 1767 C C . VAL A 1 236 ? -8.185 4.408 5.890 1.00 95.81 236 VAL A C 1
ATOM 1769 O O . VAL A 1 236 ? -8.462 3.785 6.908 1.00 95.81 236 VAL A O 1
ATOM 1772 N N . GLU A 1 237 ? -8.911 5.443 5.463 1.00 95.12 237 GLU A N 1
ATOM 1773 C CA . GLU A 1 237 ? -10.093 5.943 6.174 1.00 95.12 237 GLU A CA 1
ATOM 1774 C C . GLU A 1 237 ? -11.135 4.837 6.394 1.00 95.12 237 GLU A C 1
ATOM 1776 O O . GLU A 1 237 ? -11.542 4.611 7.532 1.00 95.12 237 GLU A O 1
ATOM 1781 N N . ALA A 1 238 ? -11.455 4.055 5.360 1.00 95.75 238 ALA A N 1
ATOM 1782 C CA . ALA A 1 238 ? -12.384 2.929 5.474 1.00 95.75 238 ALA A CA 1
ATOM 1783 C C . ALA A 1 238 ? -11.925 1.860 6.491 1.00 95.75 238 ALA A C 1
ATOM 1785 O O . ALA A 1 238 ? -12.736 1.328 7.250 1.00 95.75 238 ALA A O 1
ATOM 1786 N N . GLN A 1 239 ? -10.624 1.552 6.556 1.00 95.12 239 GLN A N 1
ATOM 1787 C CA . GLN A 1 239 ? -10.077 0.635 7.567 1.00 95.12 239 GLN A CA 1
ATOM 1788 C C . GLN A 1 239 ? -10.149 1.227 8.983 1.00 95.12 239 GLN A C 1
ATOM 1790 O O . GLN A 1 239 ? -10.431 0.511 9.949 1.00 95.12 239 GLN A O 1
ATOM 1795 N N . LEU A 1 240 ? -9.934 2.537 9.130 1.00 94.56 240 LEU A N 1
ATOM 1796 C CA . LEU A 1 240 ? -10.068 3.212 10.422 1.00 94.56 240 LEU A CA 1
ATOM 1797 C C . LEU A 1 240 ? -11.520 3.214 10.912 1.00 94.56 240 LEU A C 1
ATOM 1799 O O . LEU A 1 240 ? -11.762 2.991 12.096 1.00 94.56 240 LEU A O 1
ATOM 1803 N N . GLU A 1 241 ? -12.487 3.398 10.017 1.00 95.19 241 GLU A N 1
ATOM 1804 C CA . GLU A 1 241 ? -13.911 3.273 10.340 1.00 95.19 241 GLU A CA 1
ATOM 1805 C C . GLU A 1 241 ? -14.275 1.840 10.746 1.00 95.19 241 GLU A C 1
ATOM 1807 O O . GLU A 1 241 ? -14.881 1.633 11.799 1.00 95.19 241 GLU A O 1
ATOM 1812 N N . GLY A 1 242 ? -13.845 0.842 9.966 1.00 95.62 242 GLY A N 1
ATOM 1813 C CA . GLY A 1 242 ? -14.085 -0.571 10.270 1.00 95.62 242 GLY A CA 1
ATOM 1814 C C . GLY A 1 242 ? -13.513 -0.991 11.626 1.00 95.62 242 GLY A C 1
ATOM 1815 O O . GLY A 1 242 ? -14.212 -1.602 12.434 1.00 95.62 242 GLY A O 1
ATOM 1816 N N . SER A 1 243 ? -12.270 -0.599 11.918 1.00 94.00 243 SER A N 1
ATOM 1817 C CA . SER A 1 243 ? -11.631 -0.880 13.212 1.00 94.00 243 SER A CA 1
ATOM 1818 C C . SER A 1 243 ? -12.292 -0.144 14.381 1.00 94.00 243 SER A C 1
ATOM 1820 O O . SER A 1 243 ? -12.384 -0.703 15.473 1.00 94.00 243 SER A O 1
ATOM 1822 N N . ALA A 1 244 ? -12.807 1.074 14.173 1.00 95.06 244 ALA A N 1
ATOM 1823 C CA . ALA A 1 244 ? -13.575 1.784 15.195 1.00 95.06 244 ALA A CA 1
ATOM 1824 C C . ALA A 1 244 ? -14.876 1.042 15.531 1.00 95.06 244 ALA A C 1
ATOM 1826 O O . ALA A 1 244 ? -15.190 0.868 16.709 1.00 95.06 244 ALA A O 1
ATOM 1827 N N . VAL A 1 245 ? -15.605 0.562 14.518 1.00 95.75 245 VAL A N 1
ATOM 1828 C CA . VAL A 1 245 ? -16.831 -0.227 14.719 1.00 95.75 245 VAL A CA 1
ATOM 1829 C C . VAL A 1 245 ? -16.525 -1.538 15.444 1.00 95.75 245 VAL A C 1
ATOM 1831 O O . VAL A 1 245 ? -17.186 -1.836 16.436 1.00 95.75 245 VAL A O 1
ATOM 1834 N N . GLN A 1 246 ? -15.494 -2.274 15.015 1.00 95.69 246 GLN A N 1
ATOM 1835 C CA . GLN A 1 246 ? -15.052 -3.505 15.685 1.00 95.69 246 GLN A CA 1
ATOM 1836 C C . GLN A 1 246 ? -14.657 -3.249 17.143 1.00 95.69 246 GLN A C 1
ATOM 1838 O O . GLN A 1 246 ? -15.099 -3.958 18.039 1.00 95.69 246 GLN A O 1
ATOM 1843 N N . GLY A 1 247 ? -13.877 -2.198 17.410 1.00 94.75 247 GLY A N 1
ATOM 1844 C CA . GLY A 1 247 ? -13.465 -1.849 18.769 1.00 94.75 247 GLY A CA 1
ATOM 1845 C C . GLY A 1 247 ? -14.638 -1.470 19.677 1.00 94.75 247 GLY A C 1
ATOM 1846 O O . GLY A 1 247 ? -14.632 -1.812 20.858 1.00 94.75 247 GLY A O 1
ATOM 1847 N N . ILE A 1 248 ? -15.657 -0.790 19.141 1.00 95.94 248 ILE A N 1
ATOM 1848 C CA . ILE A 1 248 ? -16.887 -0.469 19.880 1.00 95.94 248 ILE A CA 1
ATOM 1849 C C . ILE A 1 248 ? -17.698 -1.740 20.161 1.00 95.94 248 ILE A C 1
ATOM 1851 O O . ILE A 1 248 ? -18.145 -1.919 21.293 1.00 95.94 248 ILE A O 1
ATOM 1855 N N . GLY A 1 249 ? -17.859 -2.621 19.168 1.00 96.44 249 GLY A N 1
ATOM 1856 C CA . GLY A 1 249 ? -18.543 -3.909 19.326 1.00 96.44 249 GLY A CA 1
ATOM 1857 C C . GLY A 1 249 ? -17.880 -4.774 20.394 1.00 96.44 249 GLY A C 1
ATOM 1858 O O . GLY A 1 249 ? -18.543 -5.212 21.335 1.00 96.44 249 GLY A O 1
ATOM 1859 N N . PHE A 1 250 ? -16.556 -4.910 20.323 1.00 95.38 250 PHE A N 1
ATOM 1860 C CA . PHE A 1 250 ? -15.767 -5.645 21.307 1.00 95.38 250 PHE A CA 1
ATOM 1861 C C . PHE A 1 250 ? -15.878 -5.067 22.721 1.00 95.38 250 PHE A C 1
ATOM 1863 O O . PHE A 1 250 ? -15.991 -5.802 23.694 1.00 95.38 250 PHE A O 1
ATOM 1870 N N . ALA A 1 251 ? -15.879 -3.739 22.859 1.00 94.88 251 ALA A N 1
ATOM 1871 C CA . ALA A 1 251 ? -15.952 -3.097 24.169 1.00 94.88 251 ALA A CA 1
ATOM 1872 C C . ALA A 1 251 ? -17.343 -3.164 24.820 1.00 94.88 251 ALA A C 1
ATOM 1874 O O . ALA A 1 251 ? -17.434 -3.087 26.046 1.00 94.88 251 ALA A O 1
ATOM 1875 N N . LEU A 1 252 ? -18.418 -3.218 24.027 1.00 95.44 252 LEU A N 1
ATOM 1876 C CA . LEU A 1 252 ? -19.784 -3.029 24.528 1.00 95.44 252 LEU A CA 1
ATOM 1877 C C . LEU A 1 252 ? -20.681 -4.262 24.417 1.00 95.44 252 LEU A C 1
ATOM 1879 O O . LEU A 1 252 ? -21.649 -4.348 25.170 1.00 95.44 252 LEU A O 1
ATOM 1883 N N . THR A 1 253 ? -20.430 -5.164 23.467 1.00 93.50 253 THR A N 1
ATOM 1884 C CA . THR A 1 253 ? -21.424 -6.180 23.080 1.00 93.50 253 THR A CA 1
ATOM 1885 C C . THR A 1 253 ? -20.874 -7.574 22.820 1.00 93.50 253 THR A C 1
ATOM 1887 O O . THR A 1 253 ? -21.608 -8.537 23.023 1.00 93.50 253 THR A O 1
ATOM 1890 N N . GLU A 1 254 ? -19.642 -7.709 22.333 1.00 95.19 254 GLU A N 1
ATOM 1891 C CA . GLU A 1 254 ? -19.095 -9.022 21.982 1.00 95.19 254 GLU A CA 1
ATOM 1892 C C . GLU A 1 254 ? -18.514 -9.706 23.222 1.00 95.19 254 GLU A C 1
ATOM 1894 O O . GLU A 1 254 ? -17.658 -9.152 23.906 1.00 95.19 254 GLU A O 1
ATOM 1899 N N . ASP A 1 255 ? -18.971 -10.926 23.490 1.00 91.38 255 ASP A N 1
ATOM 1900 C CA . ASP A 1 255 ? -18.432 -11.795 24.533 1.00 91.38 255 ASP A CA 1
ATOM 1901 C C . ASP A 1 255 ? -18.521 -13.255 24.073 1.00 91.38 255 ASP A C 1
ATOM 1903 O O . ASP A 1 255 ? -19.439 -13.636 23.338 1.00 91.38 255 ASP A O 1
ATOM 1907 N N . PHE A 1 256 ? -17.564 -14.075 24.496 1.00 89.50 256 PHE A N 1
ATOM 1908 C CA . PHE A 1 256 ? -17.549 -15.507 24.217 1.00 89.50 256 PHE A CA 1
ATOM 1909 C C . PHE A 1 256 ? -17.802 -16.270 25.516 1.00 89.50 256 PHE A C 1
ATOM 1911 O O . PHE A 1 256 ? -16.879 -16.627 26.249 1.00 89.50 256 PHE A O 1
ATOM 1918 N N . VAL A 1 257 ? -19.082 -16.501 25.808 1.00 90.88 257 VAL A N 1
ATOM 1919 C CA . VAL A 1 257 ? -19.513 -17.209 27.016 1.00 90.88 257 VAL A CA 1
ATOM 1920 C C . VAL A 1 257 ? -19.431 -18.713 26.774 1.00 90.88 257 VAL A C 1
ATOM 1922 O O . VAL A 1 257 ? -20.186 -19.259 25.974 1.00 90.88 257 VAL A O 1
ATOM 1925 N N . ILE A 1 258 ? -18.513 -19.373 27.477 1.00 92.56 258 ILE A N 1
ATOM 1926 C CA . ILE A 1 258 ? -18.335 -20.829 27.439 1.00 92.56 258 ILE A CA 1
ATOM 1927 C C . ILE A 1 258 ? -19.083 -21.437 28.623 1.00 92.56 258 ILE A C 1
ATOM 1929 O O . ILE A 1 258 ? -18.887 -21.003 29.763 1.00 92.56 258 ILE A O 1
ATOM 1933 N N . ASP A 1 259 ? -19.918 -22.447 28.372 1.00 91.88 259 ASP A N 1
ATOM 1934 C CA . ASP A 1 259 ? -20.554 -23.192 29.452 1.00 91.88 259 ASP A CA 1
ATOM 1935 C C . ASP A 1 259 ? -19.481 -24.043 30.159 1.00 91.88 259 ASP A C 1
ATOM 1937 O O . ASP A 1 259 ? -18.811 -24.864 29.525 1.00 91.88 259 ASP A O 1
ATOM 1941 N N . PRO A 1 260 ? -19.284 -23.885 31.477 1.00 91.50 260 PRO A N 1
ATOM 1942 C CA . PRO A 1 260 ? -18.238 -24.608 32.195 1.00 91.50 260 PRO A CA 1
ATOM 1943 C C . PRO A 1 260 ? -18.455 -26.132 32.251 1.00 91.50 260 PRO A C 1
ATOM 1945 O O . PRO A 1 260 ? -17.533 -26.861 32.614 1.00 91.50 260 PRO A O 1
ATOM 1948 N N . VAL A 1 261 ? -19.657 -26.622 31.939 1.00 93.75 261 VAL A N 1
ATOM 1949 C CA . VAL A 1 261 ? -20.034 -28.040 31.922 1.00 93.75 261 VAL A CA 1
ATOM 1950 C C . VAL A 1 261 ? -19.954 -28.623 30.514 1.00 93.75 261 VAL A C 1
ATOM 1952 O O . VAL A 1 261 ? -19.458 -29.741 30.360 1.00 93.75 261 VAL A O 1
ATOM 1955 N N . THR A 1 262 ? -20.449 -27.915 29.496 1.00 92.88 262 THR A N 1
ATOM 1956 C CA . THR A 1 262 ? -20.548 -28.463 28.128 1.00 92.88 262 THR A CA 1
ATOM 1957 C C . THR A 1 262 ? -19.472 -27.982 27.161 1.00 92.88 262 THR A C 1
ATOM 1959 O O . THR A 1 262 ? -19.323 -28.597 26.103 1.00 92.88 262 THR A O 1
ATOM 1962 N N . GLY A 1 263 ? -18.709 -26.947 27.524 1.00 77.00 263 GLY A N 1
ATOM 1963 C CA . GLY A 1 263 ? -17.872 -26.197 26.583 1.00 77.00 263 GLY A CA 1
ATOM 1964 C C . GLY A 1 263 ? -18.703 -25.309 25.668 1.00 77.00 263 GLY A C 1
ATOM 1965 O O . GLY A 1 263 ? -18.144 -24.928 24.618 1.00 77.00 263 GLY A O 1
#

Sequence (263 aa):
AERFGWSQKWKGWGQKQDGRYRRGVGMSILTHASGAGGFLLEHSSAVMKVLSDGTLNLIVSPCEMGQGILGALAQVGAESSGLRYEQVRVTTGDTDVTMFDIGSHASRSMLVIGNAVAAAGTKIKDQIKALAVAKFELRQVAATADEIDVREGRVFLIDSPKTGFDVREIAYDAIYNFGAEGGQLVATGSYLSTSHHPNHQAAFAEVEVDTETGQVTVAKYVVAHDIGRAINPLLVEAQLEGSAVQGIGFALTEDFVIDPVTG

Radius of gyration: 25.86 Å; chains: 1; bounding box: 55×50×76 Å

Secondary structure (DSSP, 8-state):
-GGGTHHHHTTTTTSPPPSSEEEEEEEEEEEEEES-BTTB--EEEEEEEE-TTS-EEEE-----SSS-HHHHHHHHHHHHHT--GGGEEEE-S-TTTSPPB--S-TT-HHHHHHHHHHHHHHHHHHHHHHHHHHHHHHTT----GGGEEEETTEEEETTEEEEEEEHHHHHHHHHH-BTB-----EEEEEEE-SSPEEEEEEEEEEEEEETTT--EEEEEEEEEEE-SS-SSHHHHHHHHHHHHHHHHHHHHT------TTT-

pLDDT: mean 93.53, std 5.99, range [65.19, 98.69]